Protein 4AMQ (pdb70)

InterPro domains:
  IPR048543 L544-like, nucleotidyltransferase domain [PF21655] (6-198)
  IPR048545 L544-like, helical domain [PF21657] (213-356)

Radius of gyration: 21.53 Å; Cα contacts (8 Å, |Δi|>4): 444; chains: 1; bounding box: 54×50×54 Å

Nearest PDB structures (foldseek):
  4amq-assembly1_A  TM=1.003E+00  e=3.446E-60  Acanthamoeba polyphaga mimivirus
  4ams-assembly1_A  TM=9.609E-01  e=2.015E-36  Megavirus chiliensis
  4xul-assembly1_A  TM=9.526E-01  e=1.199E-36  Megavirus chiliensis
  4r32-assembly1_A  TM=2.411E-01  e=5.841E+00  Homo sapiens
  5ow1-assembly1_A  TM=1.840E-01  e=1.438E+00  Homo sapiens

Structure (mmCIF, N/CA/C/O backbone):
data_4AMQ
#
_entry.id   4AMQ
#
_cell.length_a   60.445
_cell.length_b   91.092
_cell.length_c   152.994
_cell.angle_alpha   90.00
_cell.angle_beta   90.00
_cell.angle_gamma   90.00
#
_symmetry.space_group_name_H-M   'C 2 2 21'
#
loop_
_entity.id
_entity.type
_entity.pdbx_description
1 polymer L544
2 non-polymer 'MANGANESE (II) ION'
3 non-polymer 'MAGNESIUM ION'
4 water water
#
loop_
_atom_site.group_PDB
_atom_site.id
_atom_site.type_symbol
_atom_site.label_atom_id
_atom_site.label_alt_id
_atom_site.label_comp_id
_atom_site.label_asym_id
_atom_site.label_entity_id
_atom_site.label_seq_id
_atom_site.pdbx_PDB_ins_code
_atom_site.Cartn_x
_atom_site.Cartn_y
_atom_site.Cartn_z
_atom_site.occupancy
_atom_site.B_iso_or_equiv
_atom_site.auth_seq_id
_atom_site.auth_comp_id
_atom_site.auth_asym_id
_atom_site.auth_atom_id
_atom_site.pdbx_PDB_model_num
ATOM 1 N N . ARG A 1 22 ? 4.618 54.300 35.774 1.00 66.00 0 ARG A N 1
ATOM 2 C CA . ARG A 1 22 ? 5.808 53.602 36.248 1.00 66.24 0 ARG A CA 1
ATOM 3 C C . ARG A 1 22 ? 6.614 53.036 35.083 1.00 58.79 0 ARG A C 1
ATOM 4 O O . ARG A 1 22 ? 7.760 53.426 34.861 1.00 58.28 0 ARG A O 1
ATOM 12 N N . MET A 1 23 ? 6.003 52.116 34.343 1.00 57.42 1 MET A N 1
ATOM 13 C CA . MET A 1 23 ? 6.645 51.506 33.184 1.00 54.40 1 MET A CA 1
ATOM 14 C C . MET A 1 23 ? 7.222 52.552 32.238 1.00 48.35 1 MET A C 1
ATOM 15 O O . MET A 1 23 ? 6.774 53.698 32.221 1.00 55.20 1 MET A O 1
ATOM 20 N N . LEU A 1 24 ? 8.216 52.151 31.451 1.00 43.90 2 LEU A N 1
ATOM 21 C CA . LEU A 1 24 ? 8.791 53.032 30.443 1.00 44.80 2 LEU A CA 1
ATOM 22 C C . LEU A 1 24 ? 7.949 53.009 29.172 1.00 45.10 2 LEU A C 1
ATOM 23 O O . LEU A 1 24 ? 8.100 52.125 28.327 1.00 39.27 2 LEU A O 1
ATOM 28 N N . ILE A 1 25 ? 7.057 53.985 29.049 1.00 44.46 3 ILE A N 1
ATOM 29 C CA . ILE A 1 25 ? 6.173 54.086 27.896 1.00 40.21 3 ILE A CA 1
ATOM 30 C C . ILE A 1 25 ? 6.546 55.324 27.093 1.00 38.04 3 ILE A C 1
ATOM 31 O O . ILE A 1 25 ? 7.071 56.291 27.642 1.00 39.70 3 ILE A O 1
ATOM 36 N N . PHE A 1 26 ? 6.287 55.303 25.792 1.00 40.92 4 PHE A N 1
ATOM 37 C CA . PHE A 1 26 ? 6.613 56.459 24.973 1.00 41.21 4 PHE A CA 1
ATOM 38 C C . PHE A 1 26 ? 5.707 57.650 25.289 1.00 40.17 4 PHE A C 1
ATOM 39 O O . PHE A 1 26 ? 4.487 57.511 25.398 1.00 39.56 4 PHE A O 1
ATOM 47 N N . THR A 1 27 ? 6.329 58.812 25.463 1.00 41.10 5 THR A N 1
ATOM 48 C CA . THR A 1 27 ? 5.625 60.090 25.526 1.00 43.31 5 THR A CA 1
ATOM 49 C C . THR A 1 27 ? 6.519 61.132 24.871 1.00 43.74 5 THR A C 1
ATOM 50 O O . THR A 1 27 ? 7.719 60.905 24.706 1.00 40.22 5 THR A O 1
ATOM 54 N N . TYR A 1 28 ? 5.947 62.270 24.492 1.00 43.68 6 TYR A N 1
ATOM 55 C CA . TYR A 1 28 ? 6.742 63.321 23.869 1.00 43.82 6 TYR A CA 1
ATOM 56 C C . TYR A 1 28 ? 7.622 64.032 24.890 1.00 43.65 6 TYR A C 1
ATOM 57 O O . TYR A 1 28 ? 8.662 64.593 24.542 1.00 44.69 6 TYR A O 1
ATOM 66 N N . LYS A 1 29 ? 7.207 63.995 26.152 1.00 39.91 7 LYS A N 1
ATOM 67 C CA . LYS A 1 29 ? 8.038 64.496 27.239 1.00 46.24 7 LYS A CA 1
ATOM 68 C C . LYS A 1 29 ? 9.313 63.663 27.320 1.00 41.30 7 LYS A C 1
ATOM 69 O O . LYS A 1 29 ? 10.409 64.192 27.504 1.00 43.81 7 LYS A O 1
ATOM 75 N N . LEU A 1 30 ? 9.159 62.353 27.168 1.00 40.71 8 LEU A N 1
ATOM 76 C CA . LEU A 1 30 ? 10.293 61.438 27.193 1.00 43.74 8 LEU A CA 1
ATOM 77 C C . LEU A 1 30 ? 11.188 61.612 25.965 1.00 39.79 8 LEU A C 1
ATOM 78 O O . LEU A 1 30 ? 12.410 61.680 26.091 1.00 37.79 8 LEU A O 1
ATOM 83 N N . GLU A 1 31 ? 10.579 61.687 24.782 1.00 37.18 9 GLU A N 1
ATOM 84 C CA . GLU A 1 31 ? 11.333 61.896 23.546 1.00 35.93 9 GLU A CA 1
ATOM 85 C C . GLU A 1 31 ? 12.168 63.171 23.620 1.00 40.07 9 GLU A C 1
ATOM 86 O O . GLU A 1 31 ? 13.345 63.179 23.255 1.00 36.93 9 GLU A O 1
ATOM 92 N N . ARG A 1 32 ? 11.553 64.248 24.097 1.00 41.28 10 ARG A N 1
ATOM 93 C CA . ARG A 1 32 ? 12.244 65.525 24.226 1.00 43.31 10 ARG A CA 1
ATOM 94 C C . ARG A 1 32 ? 13.403 65.404 25.213 1.00 40.06 10 ARG A C 1
ATOM 95 O O . ARG A 1 32 ? 14.492 65.922 24.971 1.00 40.27 10 ARG A O 1
ATOM 103 N N . TYR A 1 33 ? 13.164 64.715 26.326 1.00 38.89 11 TYR A N 1
ATOM 104 C CA . TYR A 1 33 ? 14.218 64.476 27.305 1.00 41.68 11 TYR A CA 1
ATOM 105 C C . TYR A 1 33 ? 15.382 63.725 26.668 1.00 41.07 11 TYR A C 1
ATOM 106 O O . TYR A 1 33 ? 16.543 64.071 26.879 1.00 40.19 11 TYR A O 1
ATOM 115 N N . ILE A 1 34 ? 15.059 62.699 25.884 1.00 36.26 12 ILE A N 1
ATOM 116 C CA . ILE A 1 34 ? 16.071 61.914 25.187 1.00 36.45 12 ILE A CA 1
ATOM 117 C C . ILE A 1 34 ? 16.858 62.777 24.204 1.00 38.79 12 ILE A C 1
ATOM 118 O O . ILE A 1 34 ? 18.090 62.790 24.225 1.00 38.51 12 ILE A O 1
ATOM 123 N N . LYS A 1 35 ? 16.143 63.507 23.355 1.00 36.39 13 LYS A N 1
ATOM 124 C CA . LYS A 1 35 ? 16.778 64.359 22.353 1.00 38.52 13 LYS A CA 1
ATOM 125 C C . LYS A 1 35 ? 17.542 65.536 22.958 1.00 41.09 13 LYS A C 1
ATOM 126 O O . LYS A 1 35 ? 18.586 65.932 22.445 1.00 41.74 13 LYS A O 1
ATOM 132 N N . ASN A 1 36 ? 17.025 66.094 24.048 1.00 41.22 14 ASN A N 1
ATOM 133 C CA . ASN A 1 36 ? 17.643 67.271 24.656 1.00 42.00 14 ASN A CA 1
ATOM 134 C C . ASN A 1 36 ? 18.733 66.966 25.680 1.00 43.96 14 ASN A C 1
ATOM 135 O O . ASN A 1 36 ? 19.749 67.656 25.734 1.00 46.59 14 ASN A O 1
ATOM 140 N N . LYS A 1 37 ? 18.520 65.938 26.493 1.00 40.82 15 LYS A N 1
ATOM 141 C CA . LYS A 1 37 ? 19.411 65.673 27.617 1.00 43.46 15 LYS A CA 1
ATOM 142 C C . LYS A 1 37 ? 20.370 64.506 27.387 1.00 43.04 15 LYS A C 1
ATOM 143 O O . LYS A 1 37 ? 21.479 64.498 27.917 1.00 43.46 15 LYS A O 1
ATOM 149 N N . ILE A 1 38 ? 19.945 63.522 26.600 1.00 42.01 16 ILE A N 1
ATOM 150 C CA . ILE A 1 38 ? 20.761 62.332 26.382 1.00 36.05 16 ILE A CA 1
ATOM 151 C C . ILE A 1 38 ? 21.614 62.416 25.116 1.00 30.76 16 ILE A C 1
ATOM 152 O O . ILE A 1 38 ? 22.841 62.382 25.189 1.00 32.46 16 ILE A O 1
ATOM 157 N N . LEU A 1 39 ? 20.961 62.534 23.963 1.00 32.18 17 LEU A N 1
ATOM 158 C CA . LEU A 1 39 ? 21.657 62.501 22.675 1.00 32.31 17 LEU A CA 1
ATOM 159 C C . LEU A 1 39 ? 22.826 63.488 22.531 1.00 37.19 17 LEU A C 1
ATOM 160 O O . LEU A 1 39 ? 23.876 63.127 21.999 1.00 38.03 17 LEU A O 1
ATOM 165 N N . PRO A 1 40 ? 22.651 64.737 22.996 1.00 37.42 18 PRO A N 1
ATOM 166 C CA . PRO A 1 40 ? 23.756 65.691 22.850 1.00 35.43 18 PRO A CA 1
ATOM 167 C C . PRO A 1 40 ? 24.999 65.221 23.595 1.00 39.30 18 PRO A C 1
ATOM 168 O O . PRO A 1 40 ? 26.103 65.696 23.339 1.00 38.68 18 PRO A O 1
ATOM 172 N N . LYS A 1 41 ? 24.812 64.281 24.513 1.00 37.67 19 LYS A N 1
ATOM 173 C CA . LYS A 1 41 ? 25.909 63.808 25.339 1.00 36.64 19 LYS A CA 1
ATOM 174 C C . LYS A 1 41 ? 26.600 62.577 24.747 1.00 36.66 19 LYS A C 1
ATOM 175 O O . LYS A 1 41 ? 27.808 62.399 24.911 1.00 35.06 19 LYS A O 1
ATOM 181 N N . ILE A 1 42 ? 25.840 61.739 24.048 1.00 33.65 20 ILE A N 1
ATOM 182 C CA . ILE A 1 42 ? 26.370 60.464 23.570 1.00 34.23 20 ILE A CA 1
ATOM 183 C C . ILE A 1 42 ? 26.684 60.435 22.077 1.00 32.57 20 ILE A C 1
ATOM 184 O O . ILE A 1 42 ? 27.399 59.544 21.610 1.00 33.07 20 ILE A O 1
ATOM 189 N N . LEU A 1 43 ? 26.147 61.392 21.327 1.00 33.04 21 LEU A N 1
ATOM 190 C CA . LEU A 1 43 ? 26.404 61.451 19.888 1.00 33.19 21 LEU A CA 1
ATOM 191 C C . LEU A 1 43 ? 27.801 61.989 19.584 1.00 29.98 21 LEU A C 1
ATOM 192 O O . LEU A 1 43 ? 28.325 62.830 20.312 1.00 33.58 21 LEU A O 1
ATOM 197 N N . VAL A 1 44 ? 28.405 61.492 18.509 1.00 33.25 22 VAL A N 1
ATOM 198 C CA . VAL A 1 44 ? 29.694 62.005 18.056 1.00 34.22 22 VAL A CA 1
ATOM 199 C C . VAL A 1 44 ? 29.536 63.423 17.506 1.00 38.12 22 VAL A C 1
ATOM 200 O O . VAL A 1 44 ? 30.341 64.307 17.798 1.00 37.33 22 VAL A O 1
ATOM 204 N N . VAL A 1 45 ? 28.494 63.625 16.703 1.00 38.00 23 VAL A N 1
ATOM 205 C CA . VAL A 1 45 ? 28.090 64.957 16.267 1.00 34.30 23 VAL A CA 1
ATOM 206 C C . VAL A 1 45 ? 26.626 65.168 16.649 1.00 32.06 23 VAL A C 1
ATOM 207 O O . VAL A 1 45 ? 25.740 64.501 16.119 1.00 35.61 23 VAL A O 1
ATOM 211 N N . PRO A 1 46 ? 26.372 66.085 17.594 1.00 34.48 24 PRO A N 1
ATOM 212 C CA . PRO A 1 46 ? 25.047 66.306 18.187 1.00 36.68 24 PRO A CA 1
ATOM 213 C C . PRO A 1 46 ? 24.044 66.995 17.263 1.00 41.49 24 PRO A C 1
ATOM 214 O O . PRO A 1 46 ? 22.837 66.861 17.477 1.00 38.29 24 PRO A O 1
ATOM 218 N N . ASP A 1 47 ? 24.532 67.724 16.263 1.00 43.68 25 ASP A N 1
ATOM 219 C CA . ASP A 1 47 ? 23.658 68.481 15.368 1.00 43.57 25 ASP A CA 1
ATOM 220 C C . ASP A 1 47 ? 22.513 67.623 14.833 1.00 43.26 25 ASP A C 1
ATOM 221 O O . ASP A 1 47 ? 22.739 66.552 14.271 1.00 43.70 25 ASP A O 1
ATOM 226 N N . ARG A 1 48 ? 21.287 68.107 15.006 1.00 42.19 26 ARG A N 1
ATOM 227 C CA . ARG A 1 48 ? 20.092 67.360 14.621 1.00 41.82 26 ARG A CA 1
ATOM 228 C C . ARG A 1 48 ? 20.107 66.908 13.160 1.00 48.04 26 ARG A C 1
ATOM 229 O O . ARG A 1 48 ? 19.608 65.834 12.828 1.00 44.54 26 ARG A O 1
ATOM 237 N N . ASP A 1 49 ? 20.675 67.734 12.289 1.00 48.20 27 ASP A N 1
ATOM 238 C CA . ASP A 1 49 ? 20.716 67.422 10.865 1.00 48.85 27 ASP A CA 1
ATOM 239 C C . ASP A 1 49 ? 21.747 66.344 10.533 1.00 46.59 27 ASP A C 1
ATOM 240 O O . ASP A 1 49 ? 21.786 65.842 9.411 1.00 53.41 27 ASP A O 1
ATOM 245 N N . LYS A 1 50 ? 22.572 65.983 11.513 1.00 45.33 28 LYS A N 1
ATOM 246 C CA . LYS A 1 50 ? 23.623 64.989 11.304 1.00 41.60 28 LYS A CA 1
ATOM 247 C C . LYS A 1 50 ? 23.314 63.613 11.909 1.00 44.64 28 LYS A C 1
ATOM 248 O O . LYS A 1 50 ? 24.171 62.726 11.906 1.00 40.99 28 LYS A O 1
ATOM 254 N N . TYR A 1 51 ? 22.103 63.434 12.433 1.00 40.37 29 TYR A N 1
ATOM 255 C CA . TYR A 1 51 ? 21.704 62.127 12.951 1.00 40.83 29 TYR A CA 1
ATOM 256 C C . TYR A 1 51 ? 20.263 61.775 12.611 1.00 37.72 29 TYR A C 1
ATOM 257 O O . TYR A 1 51 ? 19.406 62.655 12.504 1.00 39.05 29 TYR A O 1
ATOM 266 N N . GLN A 1 52 ? 20.008 60.482 12.427 1.00 34.64 30 GLN A N 1
ATOM 267 C CA . GLN A 1 52 ? 18.665 60.006 12.132 1.00 38.55 30 GLN A CA 1
ATOM 268 C C . GLN A 1 52 ? 18.261 58.873 13.068 1.00 41.03 30 GLN A C 1
ATOM 269 O O . GLN A 1 52 ? 19.019 57.922 13.274 1.00 35.38 30 GLN A O 1
ATOM 275 N N . ILE A 1 53 ? 17.066 58.986 13.638 1.00 40.43 31 ILE A N 1
ATOM 276 C CA . ILE A 1 53 ? 16.522 57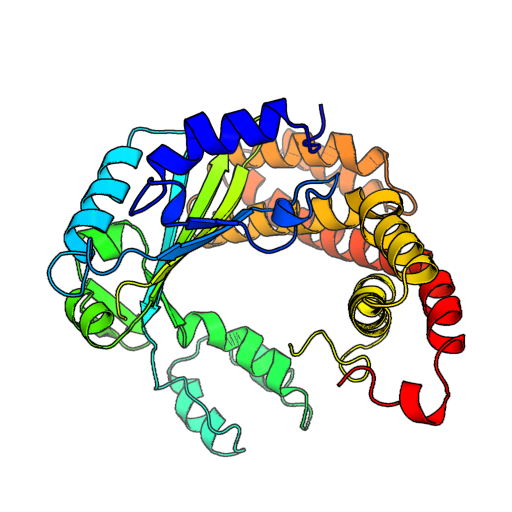.939 14.487 1.00 41.05 31 ILE A CA 1
ATOM 277 C C . ILE A 1 53 ? 15.927 56.825 13.630 1.00 42.89 31 ILE A C 1
ATOM 278 O O . ILE A 1 53 ? 15.131 57.084 12.726 1.00 46.79 31 ILE A O 1
ATOM 283 N N . LYS A 1 54 ? 16.320 55.587 13.912 1.00 36.74 32 LYS A N 1
ATOM 284 C CA . LYS A 1 54 ? 15.839 54.443 13.150 1.00 39.49 32 LYS A CA 1
ATOM 285 C C . LYS A 1 54 ? 15.040 53.490 14.030 1.00 42.73 32 LYS A C 1
ATOM 286 O O . LYS A 1 54 ? 14.905 53.706 15.235 1.00 37.07 32 LYS A O 1
ATOM 292 N N . GLY A 1 55 ? 14.500 52.443 13.412 1.00 38.23 33 GLY A N 1
ATOM 293 C CA . GLY A 1 55 ? 13.901 51.340 14.140 1.00 39.65 33 GLY A CA 1
ATOM 294 C C . GLY A 1 55 ? 12.649 51.663 14.928 1.00 37.10 33 GLY A C 1
ATOM 295 O O . GLY A 1 55 ? 11.854 52.515 14.539 1.00 33.39 33 GLY A O 1
ATOM 296 N N . SER A 1 56 ? 12.487 50.973 16.052 1.00 33.47 34 SER A N 1
ATOM 297 C CA . SER A 1 56 ? 11.261 51.036 16.837 1.00 36.01 34 SER A CA 1
ATOM 298 C C . SER A 1 56 ? 11.006 52.397 17.478 1.00 34.16 34 SER A C 1
ATOM 299 O O . SER A 1 56 ? 9.857 52.798 17.645 1.00 32.29 34 SER A O 1
ATOM 302 N N . PHE A 1 57 ? 12.071 53.102 17.845 1.00 35.62 35 PHE A N 1
ATOM 303 C CA . PHE A 1 57 ? 11.916 54.417 18.457 1.00 37.24 35 PHE A CA 1
ATOM 304 C C . PHE A 1 57 ? 11.413 55.451 17.445 1.00 36.44 35 PHE A C 1
ATOM 305 O O . PHE A 1 57 ? 10.625 56.333 17.786 1.00 34.28 35 PHE A O 1
ATOM 313 N N . ARG A 1 58 ? 11.873 55.340 16.202 1.00 38.01 36 ARG A N 1
ATOM 314 C CA . ARG A 1 58 ? 11.374 56.200 15.132 1.00 38.94 36 ARG A CA 1
ATOM 315 C C . ARG A 1 58 ? 9.870 56.001 14.952 1.00 37.09 36 ARG A C 1
ATOM 316 O O . ARG A 1 58 ? 9.143 56.945 14.644 1.00 44.72 36 ARG A O 1
ATOM 324 N N . ARG A 1 59 ? 9.411 54.769 15.155 1.00 38.18 37 ARG A N 1
ATOM 325 C CA . ARG A 1 59 ? 7.989 54.448 15.073 1.00 35.28 37 ARG A CA 1
ATOM 326 C C . ARG A 1 59 ? 7.266 54.781 16.372 1.00 38.91 37 ARG A C 1
ATOM 327 O O . ARG A 1 59 ? 6.043 54.654 16.463 1.00 33.64 37 ARG A O 1
ATOM 335 N N . ARG A 1 60 ? 8.033 55.196 17.377 1.00 36.31 38 ARG A N 1
ATOM 336 C CA . ARG A 1 60 ? 7.475 55.596 18.664 1.00 37.83 38 ARG A CA 1
ATOM 337 C C . ARG A 1 60 ? 6.568 54.528 19.268 1.00 37.08 38 ARG A C 1
ATOM 338 O O . ARG A 1 60 ? 5.473 54.834 19.736 1.00 40.99 38 ARG A O 1
ATOM 346 N N . ILE A 1 61 ? 7.018 53.277 19.253 1.00 32.94 39 ILE A N 1
ATOM 347 C CA . ILE A 1 61 ? 6.246 52.190 19.849 1.00 34.09 39 ILE A CA 1
ATOM 348 C C . ILE A 1 61 ? 6.002 52.464 21.330 1.00 32.94 39 ILE A C 1
ATOM 349 O O . ILE A 1 61 ? 6.869 53.004 22.015 1.00 35.42 39 ILE A O 1
ATOM 354 N N . PRO A 1 62 ? 4.813 52.093 21.828 1.00 31.68 40 PRO A N 1
ATOM 355 C CA . PRO A 1 62 ? 4.417 52.418 23.203 1.00 31.68 40 PRO A CA 1
ATOM 356 C C . PRO A 1 62 ? 5.351 51.818 24.255 1.00 35.39 40 PRO A C 1
ATOM 357 O O . PRO A 1 62 ? 5.676 52.491 25.230 1.00 33.84 40 PRO A O 1
ATOM 361 N N . TYR A 1 63 ? 5.778 50.575 24.058 1.00 31.16 41 TYR A N 1
ATOM 362 C CA . TYR A 1 63 ? 6.657 49.926 25.023 1.00 28.67 41 TYR A CA 1
ATOM 363 C C . TYR A 1 63 ? 8.113 50.006 24.592 1.00 30.32 41 TYR A C 1
ATOM 364 O O . TYR A 1 63 ? 8.662 49.048 24.049 1.00 30.25 41 TYR A O 1
ATOM 373 N N . ILE A 1 64 ? 8.735 51.152 24.849 1.00 30.95 42 ILE A N 1
ATOM 374 C CA . ILE A 1 64 ? 10.103 51.406 24.407 1.00 33.58 42 ILE A CA 1
ATOM 375 C C . ILE A 1 64 ? 11.050 50.253 24.743 1.00 32.64 42 ILE A C 1
ATOM 376 O O . ILE A 1 64 ? 11.067 49.757 25.870 1.00 28.00 42 ILE A O 1
ATOM 381 N N . THR A 1 65 ? 11.829 49.831 23.751 1.00 29.88 43 THR A N 1
ATOM 382 C CA . THR A 1 65 ? 12.796 48.754 23.928 1.00 27.04 43 THR A CA 1
ATOM 383 C C . THR A 1 65 ? 14.217 49.300 23.916 1.00 30.38 43 THR A C 1
ATOM 384 O O . THR A 1 65 ? 14.964 49.138 24.881 1.00 30.26 43 THR A O 1
ATOM 388 N N . ASP A 1 66 ? 14.583 49.954 22.819 1.00 27.21 44 ASP A N 1
ATOM 389 C CA . ASP A 1 66 ? 15.896 50.563 22.701 1.00 29.02 44 ASP A CA 1
ATOM 390 C C . ASP A 1 66 ? 15.865 51.707 21.695 1.00 32.80 44 ASP A C 1
ATOM 391 O O . ASP A 1 66 ? 14.843 51.956 21.054 1.00 36.69 44 ASP A O 1
ATOM 396 N N . ILE A 1 67 ? 16.987 52.404 21.561 1.00 33.58 45 ILE A N 1
ATOM 397 C CA . ILE A 1 67 ? 17.102 53.480 20.584 1.00 32.74 45 ILE A CA 1
ATOM 398 C C . ILE A 1 67 ? 18.233 53.195 19.599 1.00 31.14 45 ILE A C 1
ATOM 399 O O . ILE A 1 67 ? 19.368 52.939 20.002 1.00 30.55 45 ILE A O 1
ATOM 404 N N . ASP A 1 68 ? 17.901 53.219 18.310 1.00 28.74 46 ASP A N 1
ATOM 405 C CA . ASP A 1 68 ? 18.873 53.027 17.239 1.00 33.88 46 ASP A CA 1
ATOM 406 C C . ASP A 1 68 ? 19.061 54.338 16.490 1.00 36.19 46 ASP A C 1
ATOM 407 O O . ASP A 1 68 ? 18.086 54.964 16.064 1.00 36.00 46 ASP A O 1
ATOM 412 N N . ILE A 1 69 ? 20.311 54.755 16.327 1.00 33.02 47 ILE A N 1
ATOM 413 C CA . ILE A 1 69 ? 20.591 56.009 15.637 1.00 35.09 47 ILE A CA 1
ATOM 414 C C . ILE A 1 69 ? 21.772 55.911 14.681 1.00 35.10 47 ILE A C 1
ATOM 415 O O . ILE A 1 69 ? 22.780 55.265 14.989 1.00 30.64 47 ILE A O 1
ATOM 420 N N . VAL A 1 70 ? 21.631 56.541 13.515 1.00 32.66 48 VAL A N 1
ATOM 421 C CA . VAL A 1 70 ? 22.741 56.692 12.586 1.00 33.35 48 VAL A CA 1
ATOM 422 C C . VAL A 1 70 ? 23.298 58.109 12.718 1.00 34.46 48 VAL A C 1
ATOM 423 O O . VAL A 1 70 ? 22.564 59.088 12.591 1.00 36.37 48 VAL A O 1
ATOM 427 N N . ASN A 1 71 ? 24.591 58.209 12.998 1.00 34.03 49 ASN A N 1
ATOM 428 C CA . ASN A 1 71 ? 25.264 59.498 13.096 1.00 35.05 49 ASN A CA 1
ATOM 429 C C . ASN A 1 71 ? 26.200 59.659 11.900 1.00 37.24 49 ASN A C 1
ATOM 430 O O . ASN A 1 71 ? 27.191 58.938 11.775 1.00 34.23 49 ASN A O 1
ATOM 435 N N . ASN A 1 72 ? 25.868 60.582 11.003 1.00 37.59 50 ASN A N 1
ATOM 436 C CA . ASN A 1 72 ? 26.712 60.850 9.841 1.00 37.96 50 ASN A CA 1
ATOM 437 C C . ASN A 1 72 ? 27.653 62.010 10.145 1.00 36.35 50 ASN A C 1
ATOM 438 O O . ASN A 1 72 ? 27.240 63.167 10.154 1.00 39.63 50 ASN A O 1
ATOM 443 N N . VAL A 1 73 ? 28.919 61.694 10.406 1.00 36.42 51 VAL A N 1
ATOM 444 C CA . VAL A 1 73 ? 29.834 62.673 10.991 1.00 37.60 51 VAL A CA 1
ATOM 445 C C . VAL A 1 73 ? 30.896 63.226 10.038 1.00 40.01 51 VAL A C 1
ATOM 446 O O . VAL A 1 73 ? 31.616 64.159 10.392 1.00 41.55 51 VAL A O 1
ATOM 450 N N . HIS A 1 74 ? 30.997 62.658 8.841 1.00 39.67 52 HIS A N 1
ATOM 451 C CA . HIS A 1 74 ? 31.896 63.195 7.824 1.00 42.55 52 HIS A CA 1
ATOM 452 C C . HIS A 1 74 ? 31.229 64.394 7.151 1.00 43.06 52 HIS A C 1
ATOM 453 O O . HIS A 1 74 ? 30.025 64.370 6.903 1.00 38.31 52 HIS A O 1
ATOM 460 N N . PRO A 1 75 ? 32.009 65.440 6.834 1.00 44.12 53 PRO A N 1
ATOM 461 C CA . PRO A 1 75 ? 33.464 65.526 6.991 1.00 44.85 53 PRO A CA 1
ATOM 462 C C . PRO A 1 75 ? 33.887 66.050 8.358 1.00 44.14 53 PRO A C 1
ATOM 463 O O . PRO A 1 75 ? 35.081 66.067 8.657 1.00 45.37 53 PRO A O 1
ATOM 467 N N . GLU A 1 76 ? 32.923 66.478 9.166 1.00 41.68 54 GLU A N 1
ATOM 468 C CA . GLU A 1 76 ? 33.212 66.981 10.506 1.00 45.13 54 GLU A CA 1
ATOM 469 C C . GLU A 1 76 ? 34.220 66.077 11.214 1.00 47.79 54 GLU A C 1
ATOM 470 O O . GLU A 1 76 ? 35.172 66.557 11.827 1.00 45.63 54 GLU A O 1
ATOM 476 N N . TYR A 1 77 ? 34.011 64.767 11.112 1.00 46.74 55 TYR A N 1
ATOM 477 C CA . TYR A 1 77 ? 34.958 63.790 11.643 1.00 44.72 55 TYR A CA 1
ATOM 478 C C . TYR A 1 77 ? 35.337 62.761 10.584 1.00 44.50 55 TYR A C 1
ATOM 479 O O . TYR A 1 77 ? 34.504 62.360 9.770 1.00 46.15 55 TYR A O 1
ATOM 488 N N . ASP A 1 78 ? 36.597 62.337 10.600 1.00 45.18 56 ASP A N 1
ATOM 489 C CA . ASP A 1 78 ? 37.077 61.325 9.665 1.00 48.51 56 ASP A CA 1
ATOM 490 C C . ASP A 1 78 ? 38.151 60.432 10.283 1.00 50.13 56 ASP A C 1
ATOM 491 O O . ASP A 1 78 ? 38.344 60.424 11.499 1.00 51.67 56 ASP A O 1
ATOM 496 N N . ASP A 1 79 ? 38.845 59.686 9.428 1.00 48.65 57 ASP A N 1
ATOM 497 C CA . ASP A 1 79 ? 39.886 58.754 9.848 1.00 47.52 57 ASP A CA 1
ATOM 498 C C . ASP A 1 79 ? 40.865 59.346 10.855 1.00 50.28 57 ASP A C 1
ATOM 499 O O . ASP A 1 79 ? 41.279 58.674 11.800 1.00 50.63 57 ASP A O 1
ATOM 504 N N . THR A 1 80 ? 41.241 60.601 10.640 1.00 49.70 58 THR A N 1
ATOM 505 C CA . THR A 1 80 ? 42.378 61.187 11.341 1.00 49.55 58 THR A CA 1
ATOM 506 C C . THR A 1 80 ? 42.059 61.738 12.730 1.00 50.00 58 THR A C 1
ATOM 507 O O . THR A 1 80 ? 42.971 62.045 13.498 1.00 50.96 58 THR A O 1
ATOM 511 N N . ASN A 1 81 ? 40.777 61.866 13.055 1.00 47.98 59 ASN A N 1
ATOM 512 C CA . ASN A 1 81 ? 40.393 62.474 14.327 1.00 51.08 59 ASN A CA 1
ATOM 513 C C . ASN A 1 81 ? 39.213 61.807 15.035 1.00 44.58 59 ASN A C 1
ATOM 514 O O . ASN A 1 81 ? 38.788 62.266 16.095 1.00 46.16 59 ASN A O 1
ATOM 519 N N . ILE A 1 82 ? 38.681 60.736 14.455 1.00 43.99 60 ILE A N 1
ATOM 520 C CA . ILE A 1 82 ? 37.518 60.072 15.039 1.00 43.16 60 ILE A CA 1
ATOM 521 C C . ILE A 1 82 ? 37.884 59.349 16.335 1.00 39.88 60 ILE A C 1
ATOM 522 O O . ILE A 1 82 ? 37.075 59.264 17.257 1.00 40.35 60 ILE A O 1
ATOM 527 N N . TYR A 1 83 ? 39.107 58.836 16.400 1.00 41.59 61 TYR A N 1
ATOM 528 C CA . TYR A 1 83 ? 39.567 58.123 17.583 1.00 40.97 61 TYR A CA 1
ATOM 529 C C . TYR A 1 83 ? 39.575 59.036 18.800 1.00 42.08 61 TYR A C 1
ATOM 530 O O . TYR A 1 83 ? 39.030 58.691 19.848 1.00 41.08 61 TYR A O 1
ATOM 539 N N . GLN A 1 84 ? 40.183 60.208 18.651 1.00 42.67 62 GLN A N 1
ATOM 540 C CA . GLN A 1 84 ? 40.306 61.149 19.757 1.00 44.22 62 GLN A CA 1
ATOM 541 C C . GLN A 1 84 ? 38.944 61.644 20.247 1.00 44.10 62 GLN A C 1
ATOM 542 O O . GLN A 1 84 ? 38.775 61.937 21.432 1.00 43.07 62 GLN A O 1
ATOM 548 N N . ARG A 1 85 ? 37.976 61.729 19.340 1.00 39.00 63 ARG A N 1
ATOM 549 C CA . ARG A 1 85 ? 36.617 62.118 19.716 1.00 39.50 63 ARG A CA 1
ATOM 550 C C . ARG A 1 85 ? 35.914 61.019 20.517 1.00 38.48 63 ARG A C 1
ATOM 551 O O . ARG A 1 85 ? 35.078 61.303 21.371 1.00 36.87 63 ARG A O 1
ATOM 559 N N . ILE A 1 86 ? 36.255 59.766 20.233 1.00 37.70 64 ILE A N 1
ATOM 560 C CA . ILE A 1 86 ? 35.703 58.642 20.978 1.00 40.21 64 ILE A CA 1
ATOM 561 C C . ILE A 1 86 ? 36.327 58.603 22.368 1.00 40.36 64 ILE A C 1
ATOM 562 O O . ILE A 1 86 ? 35.655 58.302 23.355 1.00 38.72 64 ILE A O 1
ATOM 567 N N . VAL A 1 87 ? 37.615 58.920 22.436 1.00 38.80 65 VAL A N 1
ATOM 568 C CA . VAL A 1 87 ? 38.309 59.024 23.710 1.00 40.31 65 VAL A CA 1
ATOM 569 C C . VAL A 1 87 ? 37.671 60.112 24.565 1.00 38.34 65 VAL A C 1
ATOM 570 O O . VAL A 1 87 ? 37.455 59.924 25.761 1.00 39.21 65 VAL A O 1
ATOM 574 N N . ASP A 1 88 ? 37.360 61.246 23.944 1.00 36.89 66 ASP A N 1
ATOM 575 C CA . ASP A 1 88 ? 36.702 62.342 24.647 1.00 40.23 66 ASP A CA 1
ATOM 576 C C . ASP A 1 88 ? 35.346 61.903 25.193 1.00 37.83 66 ASP A C 1
ATOM 577 O O . ASP A 1 88 ? 35.011 62.183 26.341 1.00 38.93 66 ASP A O 1
ATOM 582 N N . LEU A 1 89 ? 34.568 61.213 24.368 1.00 35.48 67 LEU A N 1
ATOM 583 C CA . LEU A 1 89 ? 33.280 60.688 24.807 1.00 35.61 67 LEU A CA 1
ATOM 584 C C . LEU A 1 89 ? 33.446 59.768 26.013 1.00 34.32 67 LEU A C 1
ATOM 585 O O . LEU A 1 89 ? 32.760 59.919 27.022 1.00 33.10 67 LEU A O 1
ATOM 590 N N . ILE A 1 90 ? 34.363 58.816 25.903 1.00 33.90 68 ILE A N 1
ATOM 591 C CA . ILE A 1 90 ? 34.600 57.865 26.979 1.00 32.90 68 ILE A CA 1
ATOM 592 C C . ILE A 1 90 ? 34.949 58.568 28.290 1.00 34.37 68 ILE A C 1
ATOM 593 O O . ILE A 1 90 ? 34.359 58.277 29.324 1.00 33.79 68 ILE A O 1
ATOM 598 N N . ASN A 1 91 ? 35.888 59.510 28.239 1.00 36.11 69 ASN A N 1
ATOM 599 C CA . ASN A 1 91 ? 36.308 60.233 29.439 1.00 36.47 69 ASN A CA 1
ATOM 600 C C . ASN A 1 91 ? 35.194 61.064 30.071 1.00 39.37 69 ASN A C 1
ATOM 601 O O . ASN A 1 91 ? 35.150 61.229 31.289 1.00 36.61 69 ASN A O 1
ATOM 606 N N . SER A 1 92 ? 34.295 61.586 29.243 1.00 37.41 70 SER A N 1
ATOM 607 C CA . SER A 1 92 ? 33.202 62.412 29.738 1.00 34.50 70 SER A CA 1
ATOM 608 C C . SER A 1 92 ? 32.166 61.577 30.480 1.00 36.33 70 SER A C 1
ATOM 609 O O . SER A 1 92 ? 31.269 62.120 31.120 1.00 36.83 70 SER A O 1
ATOM 612 N N . PHE A 1 93 ? 32.286 60.256 30.386 1.00 36.78 71 PHE A N 1
ATOM 613 C CA . PHE A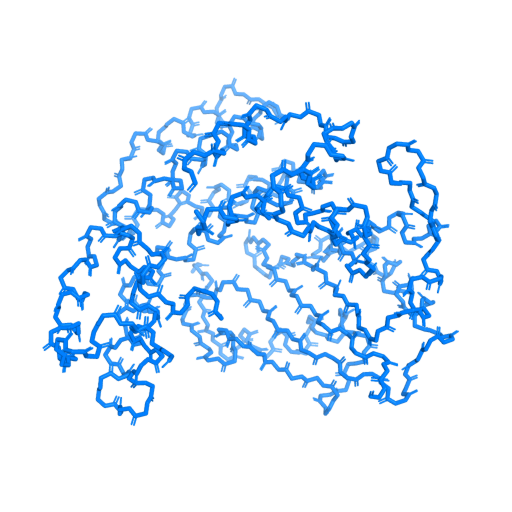 1 93 ? 31.309 59.360 31.001 1.00 41.52 71 PHE A CA 1
ATOM 614 C C . PHE A 1 93 ? 31.822 58.707 32.280 1.00 35.15 71 PHE A C 1
ATOM 615 O O . PHE A 1 93 ? 31.055 58.091 33.015 1.00 37.98 71 PHE A O 1
ATOM 623 N N . THR A 1 94 ? 33.115 58.839 32.545 1.00 32.81 72 THR A N 1
ATOM 624 C CA . THR A 1 94 ? 33.730 58.137 33.668 1.00 39.70 72 THR A CA 1
ATOM 625 C C . THR A 1 94 ? 33.042 58.423 35.010 1.00 39.50 72 THR A C 1
ATOM 626 O O . THR A 1 94 ? 32.933 57.542 35.861 1.00 39.13 72 THR A O 1
ATOM 630 N N . ASN A 1 95 ? 32.577 59.654 35.191 1.00 38.48 73 ASN A N 1
ATOM 631 C CA . ASN A 1 95 ? 31.880 60.031 36.415 1.00 39.60 73 ASN A CA 1
ATOM 632 C C . ASN A 1 95 ? 30.393 60.275 36.180 1.00 41.22 73 ASN A C 1
ATOM 633 O O . ASN A 1 95 ? 29.760 61.035 36.908 1.00 39.51 73 ASN A O 1
ATOM 638 N N . ASP A 1 96 ? 29.842 59.631 35.155 1.00 38.83 74 ASP A N 1
ATOM 639 C CA . ASP A 1 96 ? 28.422 59.754 34.856 1.00 36.28 74 ASP A CA 1
ATOM 640 C C . ASP A 1 96 ? 27.735 58.408 35.067 1.00 33.50 74 ASP A C 1
ATOM 641 O O . ASP A 1 96 ? 27.838 57.515 34.230 1.00 33.97 74 ASP A O 1
ATOM 646 N N . ASN A 1 97 ? 27.030 58.266 36.185 1.00 30.58 75 ASN A N 1
ATOM 647 C CA . ASN A 1 97 ? 26.421 56.986 36.532 1.00 34.03 75 ASN A CA 1
ATOM 648 C C . ASN A 1 97 ? 25.250 56.598 35.630 1.00 31.66 75 ASN A C 1
ATOM 649 O O . ASN A 1 97 ? 24.829 55.445 35.608 1.00 31.23 75 ASN A O 1
ATOM 654 N N . GLN A 1 98 ? 24.726 57.568 34.891 1.00 30.04 76 GLN A N 1
ATOM 655 C CA . GLN A 1 98 ? 23.562 57.339 34.042 1.00 31.96 76 GLN A CA 1
ATOM 656 C C . GLN A 1 98 ? 23.934 56.706 32.697 1.00 30.57 76 GLN A C 1
ATOM 657 O O . GLN A 1 98 ? 23.139 55.984 32.097 1.00 30.22 76 GLN A O 1
ATOM 663 N N . ILE A 1 99 ? 25.148 56.975 32.232 1.00 28.15 77 ILE A N 1
ATOM 664 C CA . ILE A 1 99 ? 25.562 56.558 30.898 1.00 32.01 77 ILE A CA 1
ATOM 665 C C . ILE A 1 99 ? 26.809 55.694 30.913 1.00 29.97 77 ILE A C 1
ATOM 666 O O . ILE A 1 99 ? 27.834 56.079 31.462 1.00 31.62 77 ILE A O 1
ATOM 671 N N . LYS A 1 100 ? 26.727 54.529 30.287 1.00 25.61 78 LYS A N 1
ATOM 672 C CA . LYS A 1 100 ? 27.898 53.682 30.150 1.00 29.83 78 LYS A CA 1
ATOM 673 C C . LYS A 1 100 ? 28.073 53.265 28.697 1.00 28.98 78 LYS A C 1
ATOM 674 O O . LYS A 1 100 ? 27.144 52.759 28.073 1.00 29.44 78 LYS A O 1
ATOM 680 N N . LEU A 1 101 ? 29.262 53.497 28.153 1.00 28.27 79 LEU A N 1
ATOM 681 C CA . LEU A 1 101 ? 29.595 52.984 26.837 1.00 31.59 79 LEU A CA 1
ATOM 682 C C . LEU A 1 101 ? 30.189 51.589 26.989 1.00 31.09 79 LEU A C 1
ATOM 683 O O . LEU A 1 101 ? 31.345 51.444 27.375 1.00 36.77 79 LEU A O 1
ATOM 688 N N . ILE A 1 102 ? 29.388 50.567 26.698 1.00 30.94 80 ILE A N 1
ATOM 689 C CA . ILE A 1 102 ? 29.802 49.178 26.892 1.00 29.30 80 ILE A CA 1
ATOM 690 C C . ILE A 1 102 ? 30.771 48.693 25.817 1.00 27.26 80 ILE A C 1
ATOM 691 O O . ILE A 1 102 ? 31.836 48.164 26.122 1.00 26.88 80 ILE A O 1
ATOM 696 N N . TYR A 1 103 ? 30.395 48.864 24.556 1.00 26.56 81 TYR A N 1
ATOM 697 C CA . TYR A 1 103 ? 31.243 48.409 23.462 1.00 28.62 81 TYR A CA 1
ATOM 698 C C . TYR A 1 103 ? 31.367 49.449 22.367 1.00 27.93 81 TYR A C 1
ATOM 699 O O . TYR A 1 103 ? 30.406 50.148 22.045 1.00 29.86 81 TYR A O 1
ATOM 708 N N . VAL A 1 104 ? 32.560 49.535 21.796 1.00 27.06 82 VAL A N 1
ATOM 709 C CA . VAL A 1 104 ? 32.753 50.204 20.521 1.00 31.34 82 VAL A CA 1
ATOM 710 C C . VAL A 1 104 ? 33.060 49.118 19.502 1.00 34.48 82 VAL A C 1
ATOM 711 O O . VAL A 1 104 ? 34.091 48.447 19.591 1.00 32.79 82 VAL A O 1
ATOM 715 N N . ILE A 1 105 ? 32.152 48.928 18.552 1.00 31.32 83 ILE A N 1
ATOM 716 C CA . ILE A 1 105 ? 32.298 47.858 17.575 1.00 33.42 83 ILE A CA 1
ATOM 717 C C . ILE A 1 105 ? 32.867 48.389 16.271 1.00 35.97 83 ILE A C 1
ATOM 718 O O . ILE A 1 105 ? 32.216 49.156 15.565 1.00 37.59 83 ILE A O 1
ATOM 723 N N . CYS A 1 106 ? 34.086 47.970 15.959 1.00 37.00 84 CYS A N 1
ATOM 724 C CA . CYS A 1 106 ? 34.762 48.400 14.747 1.00 38.85 84 CYS A CA 1
ATOM 725 C C . CYS A 1 106 ? 35.847 47.393 14.395 1.00 40.79 84 CYS A C 1
ATOM 726 O O . CYS A 1 106 ? 36.744 47.132 15.196 1.00 40.13 84 CYS A O 1
ATOM 729 N N . GLY A 1 107 ? 35.758 46.820 13.200 1.00 37.29 85 GLY A N 1
ATOM 730 C CA . GLY A 1 107 ? 36.761 45.878 12.736 1.00 40.67 85 GLY A CA 1
ATOM 731 C C . GLY A 1 107 ? 36.273 44.445 12.707 1.00 40.52 85 GLY A C 1
ATOM 732 O O . GLY A 1 107 ? 35.225 44.123 13.263 1.00 39.86 85 GLY A O 1
ATOM 733 N N . THR A 1 108 ? 37.034 43.579 12.044 1.00 45.07 86 THR A N 1
ATOM 734 C CA . THR A 1 108 ? 36.698 42.162 11.986 1.00 46.44 86 THR A CA 1
ATOM 735 C C . THR A 1 108 ? 37.936 41.290 12.142 1.00 51.00 86 THR A C 1
ATOM 736 O O . THR A 1 108 ? 39.050 41.712 11.830 1.00 52.37 86 THR A O 1
ATOM 740 N N . ASP A 1 109 ? 37.729 40.076 12.638 1.00 50.34 87 ASP A N 1
ATOM 741 C CA . ASP A 1 109 ? 38.795 39.091 12.759 1.00 54.57 87 ASP A CA 1
ATOM 742 C C . ASP A 1 109 ? 38.561 38.011 11.711 1.00 51.97 87 ASP A C 1
ATOM 743 O O . ASP A 1 109 ? 37.847 37.038 11.957 1.00 53.62 87 ASP A O 1
ATOM 748 N N . ASP A 1 110 ? 39.165 38.189 10.541 1.00 53.68 88 ASP A N 1
ATOM 749 C CA . ASP A 1 110 ? 38.856 37.364 9.373 1.00 59.94 88 ASP A CA 1
ATOM 750 C C . ASP A 1 110 ? 39.168 35.872 9.532 1.00 60.10 88 ASP A C 1
ATOM 751 O O . ASP A 1 110 ? 38.777 35.061 8.689 1.00 59.17 88 ASP A O 1
ATOM 756 N N . ARG A 1 111 ? 39.864 35.511 10.608 1.00 53.25 89 ARG A N 1
ATOM 757 C CA . ARG A 1 111 ? 40.136 34.106 10.902 1.00 53.17 89 ARG A CA 1
ATOM 758 C C . ARG A 1 111 ? 38.833 33.386 11.231 1.00 54.08 89 ARG A C 1
ATOM 759 O O . ARG A 1 111 ? 38.751 32.159 11.160 1.00 57.04 89 ARG A O 1
ATOM 767 N N . PHE A 1 112 ? 37.816 34.163 11.593 1.00 51.33 90 PHE A N 1
ATOM 768 C CA . PHE A 1 112 ? 36.495 33.623 11.866 1.00 57.37 90 PHE A CA 1
ATOM 769 C C . PHE A 1 112 ? 35.571 33.880 10.684 1.00 57.99 90 PHE A C 1
ATOM 770 O O . PHE A 1 112 ? 34.365 33.661 10.774 1.00 59.79 90 PHE A O 1
ATOM 778 N N . LEU A 1 113 ? 36.144 34.350 9.578 1.00 58.61 91 LEU A N 1
ATOM 779 C CA . LEU A 1 113 ? 35.386 34.517 8.343 1.00 64.81 91 LEU A CA 1
ATOM 780 C C . LEU A 1 113 ? 35.315 33.188 7.603 1.00 68.31 91 LEU A C 1
ATOM 781 O O . LEU A 1 113 ? 36.123 32.918 6.714 1.00 71.05 91 LEU A O 1
ATOM 786 N N . LEU A 1 114 ? 34.341 32.365 7.974 1.00 72.48 92 LEU A N 1
ATOM 787 C CA . LEU A 1 114 ? 34.199 31.039 7.394 1.00 79.05 92 LEU A CA 1
ATOM 788 C C . LEU A 1 114 ? 33.677 31.095 5.966 1.00 86.27 92 LEU A C 1
ATOM 789 O O . LEU A 1 114 ? 33.133 32.108 5.523 1.00 82.83 92 LEU A O 1
ATOM 794 N N . THR A 1 115 ? 33.867 29.996 5.247 1.00 88.25 93 THR A N 1
ATOM 795 C CA . THR A 1 115 ? 33.255 29.815 3.944 1.00 89.29 93 THR A CA 1
ATOM 796 C C . THR A 1 115 ? 32.219 28.704 4.077 1.00 89.34 93 THR A C 1
ATOM 797 O O . THR A 1 115 ? 31.729 28.175 3.082 1.00 90.14 93 THR A O 1
ATOM 801 N N . GLU A 1 116 ? 31.903 28.357 5.323 1.00 90.78 94 GLU A N 1
ATOM 802 C CA . GLU A 1 116 ? 30.845 27.398 5.640 1.00 88.00 94 GLU A CA 1
ATOM 803 C C . GLU A 1 116 ? 31.072 26.030 5.005 1.00 88.80 94 GLU A C 1
ATOM 804 O O . GLU A 1 116 ? 30.130 25.253 4.833 1.00 89.26 94 GLU A O 1
ATOM 810 N N . TYR A 1 117 ? 32.322 25.737 4.664 1.00 89.42 95 TYR A N 1
ATOM 811 C CA . TYR A 1 117 ? 32.664 24.440 4.100 1.00 86.30 95 TYR A CA 1
ATOM 812 C C . TYR A 1 117 ? 33.023 23.455 5.207 1.00 87.38 95 TYR A C 1
ATOM 813 O O . TYR A 1 117 ? 33.581 23.840 6.233 1.00 88.34 95 TYR A O 1
ATOM 822 N N . SER A 1 118 ? 32.685 22.187 4.998 1.00 89.27 96 SER A N 1
ATOM 823 C CA . SER A 1 118 ? 32.952 21.154 5.990 1.00 89.29 96 SER A CA 1
ATOM 824 C C . SER A 1 118 ? 34.383 21.221 6.494 1.00 89.14 96 SER A C 1
ATOM 825 O O . SER A 1 118 ? 34.658 20.785 7.603 1.00 89.24 96 SER A O 1
ATOM 828 N N . ASP A 1 119 ? 35.282 21.767 5.675 1.00 86.67 97 ASP A N 1
ATOM 829 C CA . ASP A 1 119 ? 36.703 21.854 6.017 1.00 88.30 97 ASP A CA 1
ATOM 830 C C . ASP A 1 119 ? 37.094 23.216 6.594 1.00 87.77 97 ASP A C 1
ATOM 831 O O . ASP A 1 119 ? 38.118 23.340 7.265 1.00 85.90 97 ASP A O 1
ATOM 836 N N . GLU A 1 120 ? 36.280 24.232 6.324 1.00 90.33 98 GLU A N 1
ATOM 837 C CA . GLU A 1 120 ? 36.501 25.562 6.884 1.00 88.47 98 GLU A CA 1
ATOM 838 C C . GLU A 1 120 ? 36.471 25.499 8.403 1.00 85.38 98 GLU A C 1
ATOM 839 O O . GLU A 1 120 ? 37.461 25.796 9.073 1.00 86.05 98 GLU A O 1
ATOM 845 N N . GLU A 1 121 ? 35.316 25.108 8.928 1.00 85.73 99 GLU A N 1
ATOM 846 C CA . GLU A 1 121 ? 35.095 24.947 10.360 1.00 84.20 99 GLU A CA 1
ATOM 847 C C . GLU A 1 121 ? 36.327 24.429 11.105 1.00 82.68 99 GLU A C 1
ATOM 848 O O . GLU A 1 121 ? 36.812 25.067 12.032 1.00 80.16 99 GLU A O 1
ATOM 854 N N . ILE A 1 122 ? 36.829 23.272 10.694 1.00 85.27 100 ILE A N 1
ATOM 855 C CA . ILE A 1 122 ? 37.954 22.629 11.374 1.00 83.07 100 ILE A CA 1
ATOM 856 C C . ILE A 1 122 ? 39.094 23.595 11.663 1.00 79.80 100 ILE A C 1
ATOM 857 O O . ILE A 1 122 ? 39.676 23.573 12.747 1.00 78.43 100 ILE A O 1
ATOM 862 N N . GLU A 1 123 ? 39.417 24.438 10.687 1.00 80.90 101 GLU A N 1
ATOM 863 C CA . GLU A 1 123 ? 40.577 25.317 10.797 1.00 79.71 101 GLU A CA 1
ATOM 864 C C . GLU A 1 123 ? 40.394 26.451 11.805 1.00 77.48 101 GLU A C 1
ATOM 865 O O . GLU A 1 123 ? 41.260 27.317 11.923 1.00 78.08 101 GLU A O 1
ATOM 871 N N . LYS A 1 124 ? 39.277 26.448 12.527 1.00 75.48 102 LYS A N 1
ATOM 872 C CA . LYS A 1 124 ? 39.002 27.495 13.507 1.00 74.71 102 LYS A CA 1
ATOM 873 C C . LYS A 1 124 ? 38.842 26.937 14.917 1.00 76.07 102 LYS A C 1
ATOM 874 O O . LYS A 1 124 ? 38.961 27.675 15.891 1.00 78.82 102 LYS A O 1
ATOM 880 N N . ILE A 1 125 ? 38.570 25.639 15.028 1.00 77.16 103 ILE A N 1
ATOM 881 C CA . ILE A 1 125 ? 38.398 25.016 16.339 1.00 78.41 103 ILE A CA 1
ATOM 882 C C . ILE A 1 125 ? 39.552 25.336 17.283 1.00 75.51 103 ILE A C 1
ATOM 883 O O . ILE A 1 125 ? 39.356 25.459 18.493 1.00 73.32 103 ILE A O 1
ATOM 888 N N . LYS A 1 126 ? 40.753 25.467 16.725 1.00 73.38 104 LYS A N 1
ATOM 889 C CA . LYS A 1 126 ? 41.945 25.718 17.525 1.00 72.84 104 LYS A CA 1
ATOM 890 C C . LYS A 1 126 ? 41.832 27.014 18.321 1.00 76.04 104 LYS A C 1
ATOM 891 O O . LYS A 1 126 ? 42.479 27.174 19.358 1.00 73.93 104 LYS A O 1
ATOM 897 N N . ILE A 1 127 ? 41.001 27.933 17.839 1.00 74.22 105 ILE A N 1
ATOM 898 C CA . ILE A 1 127 ? 40.824 29.215 18.510 1.00 67.55 105 ILE A CA 1
ATOM 899 C C . ILE A 1 127 ? 39.502 29.320 19.274 1.00 65.94 105 ILE A C 1
ATOM 900 O O . ILE A 1 127 ? 39.218 30.344 19.891 1.00 65.57 105 ILE A O 1
ATOM 905 N N . LEU A 1 128 ? 38.704 28.257 19.241 1.00 64.79 106 LEU A N 1
ATOM 906 C CA . LEU A 1 128 ? 37.515 28.182 20.084 1.00 69.82 106 LEU A CA 1
ATOM 907 C C . LEU A 1 128 ? 37.813 27.444 21.386 1.00 73.90 106 LEU A C 1
ATOM 908 O O . LEU A 1 128 ? 38.746 26.645 21.454 1.00 71.67 106 LEU A O 1
ATOM 913 N N . LEU A 1 129 ? 37.008 27.708 22.412 1.00 73.00 107 LEU A N 1
ATOM 914 C CA . LEU A 1 129 ? 37.087 26.966 23.666 1.00 74.63 107 LEU A CA 1
ATOM 915 C C . LEU A 1 129 ? 36.070 25.825 23.691 1.00 79.41 107 LEU A C 1
ATOM 916 O O . LEU A 1 129 ? 36.437 24.658 23.840 1.00 78.15 107 LEU A O 1
ATOM 921 N N . ASN A 1 130 ? 34.795 26.182 23.543 1.00 81.53 108 ASN A N 1
ATOM 922 C CA . ASN A 1 130 ? 33.688 25.225 23.541 1.00 86.36 108 ASN A CA 1
ATOM 923 C C . ASN A 1 130 ? 33.097 24.990 22.148 1.00 86.29 108 ASN A C 1
ATOM 924 O O . ASN A 1 130 ? 32.209 25.725 21.710 1.00 80.92 108 ASN A O 1
ATOM 929 N N . PRO A 1 131 ? 33.606 23.970 21.440 1.00 85.11 109 PRO A N 1
ATOM 930 C CA . PRO A 1 131 ? 33.044 23.551 20.157 1.00 85.15 109 PRO A CA 1
ATOM 931 C C . PRO A 1 131 ? 32.144 22.332 20.335 1.00 85.61 109 PRO A C 1
ATOM 932 O O . PRO A 1 131 ? 31.822 21.658 19.355 1.00 84.43 109 PRO A O 1
ATOM 936 N N . THR A 1 132 ? 31.755 22.044 21.574 1.00 85.76 110 THR A N 1
ATOM 937 C CA . THR A 1 132 ? 30.743 21.023 21.812 1.00 86.70 110 THR A CA 1
ATOM 938 C C . THR A 1 132 ? 29.430 21.587 21.315 1.00 89.91 110 THR A C 1
ATOM 939 O O . THR A 1 132 ? 28.760 20.988 20.482 1.00 90.83 110 THR A O 1
ATOM 943 N N . GLU A 1 133 ? 29.087 22.764 21.828 1.00 87.15 111 GLU A N 1
ATOM 944 C CA . GLU A 1 133 ? 27.929 23.516 21.378 1.00 87.41 111 GLU A CA 1
ATOM 945 C C . GLU A 1 133 ? 27.955 23.569 19.858 1.00 88.36 111 GLU A C 1
ATOM 946 O O . GLU A 1 133 ? 26.927 23.421 19.200 1.00 88.00 111 GLU A O 1
ATOM 952 N N . LEU A 1 134 ? 29.150 23.773 19.310 1.00 87.88 112 LEU A N 1
ATOM 953 C CA . LEU A 1 134 ? 29.352 23.834 17.866 1.00 88.59 112 LEU A CA 1
ATOM 954 C C . LEU A 1 134 ? 29.000 22.511 17.193 1.00 89.62 112 LEU A C 1
ATOM 955 O O . LEU A 1 134 ? 28.218 22.478 16.241 1.00 88.97 112 LEU A O 1
ATOM 960 N N . VAL A 1 135 ? 29.584 21.424 17.688 1.00 88.92 113 VAL A N 1
ATOM 961 C CA . VAL A 1 135 ? 29.321 20.099 17.139 1.00 89.82 113 VAL A CA 1
ATOM 962 C C . VAL A 1 135 ? 27.937 19.601 17.557 1.00 91.60 113 VAL A C 1
ATOM 963 O O . VAL A 1 135 ? 27.377 18.699 16.931 1.00 93.04 113 VAL A O 1
ATOM 967 N N . GLU A 1 136 ? 27.386 20.197 18.610 1.00 91.48 114 GLU A N 1
ATOM 968 C CA . GLU A 1 1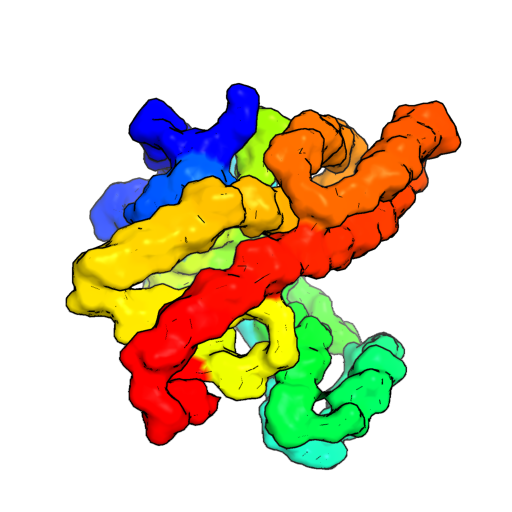36 ? 26.051 19.835 19.074 1.00 90.57 114 GLU A CA 1
ATOM 969 C C . GLU A 1 136 ? 24.977 20.529 18.247 1.00 91.94 114 GLU A C 1
ATOM 970 O O . GLU A 1 136 ? 23.796 20.500 18.594 1.00 92.31 114 GLU A O 1
ATOM 976 N N . LEU A 1 137 ? 25.398 21.148 17.148 1.00 93.79 115 LEU A N 1
ATOM 977 C CA . LEU A 1 137 ? 24.469 21.781 16.218 1.00 93.29 115 LEU A CA 1
ATOM 978 C C . LEU A 1 137 ? 24.982 21.694 14.781 1.00 95.75 115 LEU A C 1
ATOM 979 O O . LEU A 1 137 ? 24.398 22.268 13.864 1.00 97.13 115 LEU A O 1
ATOM 984 N N . ASN A 1 138 ? 26.099 20.997 14.603 1.00 95.08 116 ASN A N 1
ATOM 985 C CA . ASN A 1 138 ? 26.542 20.579 13.283 1.00 93.39 116 ASN A CA 1
ATOM 986 C C . ASN A 1 138 ? 25.668 19.405 12.871 1.00 98.09 116 ASN A C 1
ATOM 987 O O . ASN A 1 138 ? 26.172 18.310 12.612 1.00 99.92 116 ASN A O 1
ATOM 992 N N . ASN A 1 139 ? 24.356 19.626 12.825 1.00 99.26 117 ASN A N 1
ATOM 993 C CA . ASN A 1 139 ? 23.408 18.513 12.747 1.00 98.85 117 ASN A CA 1
ATOM 994 C C . ASN A 1 139 ? 21.950 18.906 12.452 1.00 98.82 117 ASN A C 1
ATOM 995 O O . ASN A 1 139 ? 21.067 18.738 13.299 1.00 97.22 117 ASN A O 1
ATOM 1000 N N . VAL A 1 140 ? 21.685 19.378 11.236 1.00 97.24 118 VAL A N 1
ATOM 1001 C CA . VAL A 1 140 ? 22.674 19.403 10.167 1.00 97.15 118 VAL A CA 1
ATOM 1002 C C . VAL A 1 140 ? 22.632 20.743 9.448 1.00 94.81 118 VAL A C 1
ATOM 1003 O O . VAL A 1 140 ? 21.610 21.100 8.863 1.00 94.14 118 VAL A O 1
ATOM 1007 N N . ASN A 1 149 ? 21.953 22.714 6.361 1.00 91.55 127 ASN A N 1
ATOM 1008 C CA . ASN A 1 149 ? 22.392 23.738 5.419 1.00 94.29 127 ASN A CA 1
ATOM 1009 C C . ASN A 1 149 ? 21.968 25.143 5.832 1.00 95.62 127 ASN A C 1
ATOM 1010 O O . ASN A 1 149 ? 22.610 26.127 5.468 1.00 93.23 127 ASN A O 1
ATOM 1015 N N . LYS A 1 150 ? 20.878 25.236 6.586 1.00 97.49 128 LYS A N 1
ATOM 1016 C CA . LYS A 1 150 ? 20.382 26.530 7.030 1.00 94.00 128 LYS A CA 1
ATOM 1017 C C . LYS A 1 150 ? 20.663 26.702 8.510 1.00 92.56 128 LYS A C 1
ATOM 1018 O O . LYS A 1 150 ? 20.117 27.592 9.161 1.00 89.98 128 LYS A O 1
ATOM 1024 N N . LYS A 1 151 ? 21.515 25.840 9.045 1.00 93.10 129 LYS A N 1
ATOM 1025 C CA . LYS A 1 151 ? 21.820 25.900 10.460 1.00 89.88 129 LYS A CA 1
ATOM 1026 C C . LYS A 1 151 ? 23.147 26.601 10.664 1.00 90.31 129 LYS A C 1
ATOM 1027 O O . LYS A 1 151 ? 23.778 26.475 11.715 1.00 87.68 129 LYS A O 1
ATOM 1033 N N . VAL A 1 152 ? 23.572 27.317 9.630 1.00 87.10 130 VAL A N 1
ATOM 1034 C CA . VAL A 1 152 ? 24.699 28.223 9.731 1.00 84.94 130 VAL A CA 1
ATOM 1035 C C . VAL A 1 152 ? 24.345 29.295 10.754 1.00 85.04 130 VAL A C 1
ATOM 1036 O O . VAL A 1 152 ? 25.209 30.041 11.215 1.00 83.41 130 VAL A O 1
ATOM 1040 N N . PHE A 1 153 ? 23.063 29.357 11.106 1.00 86.16 131 PHE A N 1
ATOM 1041 C CA . PHE A 1 153 ? 22.550 30.373 12.019 1.00 85.75 131 PHE A CA 1
ATOM 1042 C C . PHE A 1 153 ? 23.118 30.226 13.428 1.00 83.75 131 PHE A C 1
ATOM 1043 O O . PHE A 1 153 ? 23.383 31.221 14.101 1.00 85.12 131 PHE A O 1
ATOM 1051 N N . TYR A 1 154 ? 23.305 28.988 13.871 1.00 82.69 132 TYR A N 1
ATOM 1052 C CA . TYR A 1 154 ? 23.864 28.735 15.195 1.00 84.26 132 TYR A CA 1
ATOM 1053 C C . TYR A 1 154 ? 25.387 28.697 15.158 1.00 80.78 132 TYR A C 1
ATOM 1054 O O . TYR A 1 154 ? 26.044 28.714 16.199 1.00 82.25 132 TYR A O 1
ATOM 1063 N N . ILE A 1 155 ? 25.944 28.640 13.952 1.00 78.29 133 ILE A N 1
ATOM 1064 C CA . ILE A 1 155 ? 27.384 28.748 13.771 1.00 80.46 133 ILE A CA 1
ATOM 1065 C C . ILE A 1 155 ? 27.790 30.203 13.958 1.00 74.49 133 ILE A C 1
ATOM 1066 O O . ILE A 1 155 ? 28.665 30.525 14.768 1.00 70.27 133 ILE A O 1
ATOM 1071 N N . ASN A 1 156 ? 27.141 31.080 13.197 1.00 77.55 134 ASN A N 1
ATOM 1072 C CA . ASN A 1 156 ? 27.395 32.510 13.288 1.00 77.08 134 ASN A CA 1
ATOM 1073 C C . ASN A 1 156 ? 26.938 33.075 14.629 1.00 73.68 134 ASN A C 1
ATOM 1074 O O . ASN A 1 156 ? 27.449 34.093 15.087 1.00 71.60 134 ASN A O 1
ATOM 1079 N N . GLU A 1 157 ? 25.973 32.405 15.253 1.00 73.53 135 GLU A N 1
ATOM 1080 C CA . GLU A 1 157 ? 25.478 32.812 16.563 1.00 75.61 135 GLU A CA 1
ATOM 1081 C C . GLU A 1 157 ? 26.559 32.657 17.633 1.00 77.82 135 GLU A C 1
ATOM 1082 O O . GLU A 1 157 ? 26.500 33.288 18.691 1.00 72.42 135 GLU A O 1
ATOM 1088 N N . ILE A 1 158 ? 27.550 31.819 17.343 1.00 73.57 136 ILE A N 1
ATOM 1089 C CA . ILE A 1 158 ? 28.637 31.540 18.279 1.00 72.24 136 ILE A CA 1
ATOM 1090 C C . ILE A 1 158 ? 29.864 32.405 18.027 1.00 69.28 136 ILE A C 1
ATOM 1091 O O . ILE A 1 158 ? 30.514 32.870 18.967 1.00 65.84 136 ILE A O 1
ATOM 1096 N N . ILE A 1 159 ? 30.170 32.620 16.752 1.00 66.34 137 ILE A N 1
ATOM 1097 C CA . ILE A 1 159 ? 31.419 33.255 16.358 1.00 62.68 137 ILE A CA 1
ATOM 1098 C C . ILE A 1 159 ? 31.245 34.712 15.944 1.00 55.48 137 ILE A C 1
ATOM 1099 O O . ILE A 1 159 ? 32.203 35.366 15.531 1.00 55.41 137 ILE A O 1
ATOM 1104 N N . TRP A 1 160 ? 30.022 35.218 16.051 1.00 57.26 138 TRP A N 1
ATOM 1105 C CA . TRP A 1 160 ? 29.742 36.593 15.660 1.00 59.69 138 TRP A CA 1
ATOM 1106 C C . TRP A 1 160 ? 30.550 37.575 16.503 1.00 51.11 138 TRP A C 1
ATOM 1107 O O . TRP A 1 160 ? 31.155 38.505 15.975 1.00 46.98 138 TRP A O 1
ATOM 1118 N N . ASP A 1 161 ? 30.565 37.355 17.814 1.00 50.62 139 ASP A N 1
ATOM 1119 C CA . ASP A 1 161 ? 31.298 38.225 18.726 1.00 51.49 139 ASP A CA 1
ATOM 1120 C C . ASP A 1 161 ? 32.801 38.139 18.481 1.00 53.67 139 ASP A C 1
ATOM 1121 O O . ASP A 1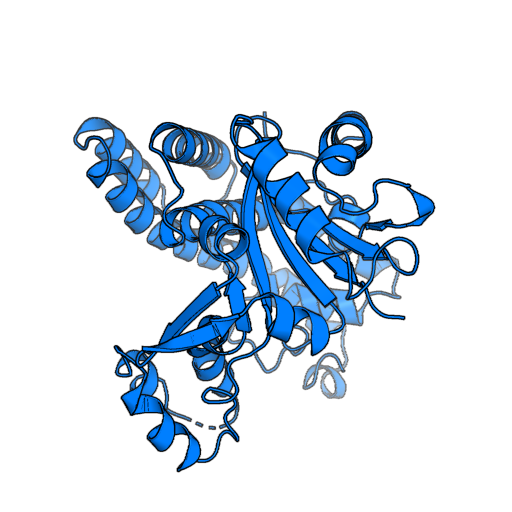 161 ? 33.559 39.032 18.867 1.00 50.63 139 ASP A O 1
ATOM 1126 N N . LEU A 1 162 ? 33.223 37.058 17.832 1.00 48.12 140 LEU A N 1
ATOM 1127 C CA . LEU A 1 162 ? 34.634 36.834 17.542 1.00 48.90 140 LEU A CA 1
ATOM 1128 C C . LEU A 1 162 ? 35.027 37.396 16.177 1.00 47.88 140 LEU A C 1
ATOM 1129 O O . LEU A 1 162 ? 36.149 37.864 15.992 1.00 45.40 140 LEU A O 1
ATOM 1134 N N . TYR A 1 163 ? 34.099 37.351 15.226 1.00 50.71 141 TYR A N 1
ATOM 1135 C CA . TYR A 1 163 ? 34.333 37.941 13.912 1.00 48.07 141 TYR A CA 1
ATOM 1136 C C . TYR A 1 163 ? 34.313 39.464 13.989 1.00 47.37 141 TYR A C 1
ATOM 1137 O O . TYR A 1 163 ? 35.221 40.126 13.494 1.00 47.47 141 TYR A O 1
ATOM 1146 N N . LYS A 1 164 ? 33.277 40.015 14.616 1.00 48.34 142 LYS A N 1
ATOM 1147 C CA . LYS A 1 164 ? 33.178 41.460 14.806 1.00 52.25 142 LYS A CA 1
ATOM 1148 C C . LYS A 1 164 ? 33.916 41.891 16.069 1.00 45.05 142 LYS A C 1
ATOM 1149 O O . LYS A 1 164 ? 33.638 41.390 17.158 1.00 45.85 142 LYS A O 1
ATOM 1155 N N . LEU A 1 165 ? 34.854 42.822 15.921 1.00 35.04 143 LEU A N 1
ATOM 1156 C CA . LEU A 1 165 ? 35.645 43.286 17.051 1.00 38.61 143 LEU A CA 1
ATOM 1157 C C . LEU A 1 165 ? 34.857 44.223 17.964 1.00 42.57 143 LEU A C 1
ATOM 1158 O O . LEU A 1 165 ? 34.524 45.348 17.585 1.00 37.91 143 LEU A O 1
ATOM 1163 N N . ARG A 1 166 ? 34.558 43.748 19.169 1.00 35.54 144 ARG A N 1
ATOM 1164 C CA . ARG A 1 166 ? 33.907 44.579 20.171 1.00 33.29 144 ARG A CA 1
ATOM 1165 C C . ARG A 1 166 ? 34.958 45.123 21.130 1.00 36.15 144 ARG A C 1
ATOM 1166 O O . ARG A 1 166 ? 35.529 44.377 21.924 1.00 38.37 144 ARG A O 1
ATOM 1174 N N . TRP A 1 167 ? 35.223 46.421 21.044 1.00 34.01 145 TRP A N 1
ATOM 1175 C CA . TRP A 1 167 ? 36.208 47.060 21.909 1.00 32.93 145 TRP A CA 1
ATOM 1176 C C . TRP A 1 167 ? 35.558 47.536 23.208 1.00 32.85 145 TRP A C 1
ATOM 1177 O O . TRP A 1 167 ? 34.492 48.153 23.186 1.00 28.98 145 TRP A O 1
ATOM 1188 N N . THR A 1 168 ? 36.191 47.241 24.340 1.00 31.51 146 THR A N 1
ATOM 1189 C CA . THR A 1 168 ? 35.764 47.818 25.610 1.00 32.33 146 THR A CA 1
ATOM 1190 C C . THR A 1 168 ? 36.320 49.232 25.707 1.00 37.32 146 THR A C 1
ATOM 1191 O O . THR A 1 168 ? 37.208 49.606 24.937 1.00 34.76 146 THR A O 1
ATOM 1195 N N . SER A 1 169 ? 35.800 50.014 26.648 1.00 32.55 147 SER A N 1
ATOM 1196 C CA . SER A 1 169 ? 36.272 51.381 26.850 1.00 36.38 147 SER A CA 1
ATOM 1197 C C . SER A 1 169 ? 37.761 51.427 27.165 1.00 33.20 147 SER A C 1
ATOM 1198 O O . SER A 1 169 ? 38.475 52.297 26.676 1.00 35.57 147 SER A O 1
ATOM 1201 N N . SER A 1 170 ? 38.224 50.493 27.987 1.00 36.54 148 SER A N 1
ATOM 1202 C CA . SER A 1 170 ? 39.627 50.463 28.383 1.00 39.68 148 SER A CA 1
ATOM 1203 C C . SER A 1 170 ? 40.519 50.034 27.222 1.00 39.16 148 SER A C 1
ATOM 1204 O O . SER A 1 170 ? 41.656 50.486 27.103 1.00 43.16 148 SER A O 1
ATOM 1207 N N . GLU A 1 171 ? 40.000 49.156 26.371 1.00 40.43 149 GLU A N 1
ATOM 1208 C CA . GLU A 1 171 ? 40.730 48.734 25.180 1.00 38.87 149 GLU A CA 1
ATOM 1209 C C . GLU A 1 171 ? 40.848 49.896 24.199 1.00 41.32 149 GLU A C 1
ATOM 1210 O O . GLU A 1 171 ? 41.866 50.047 23.526 1.00 45.56 149 GLU A O 1
ATOM 1216 N N . VAL A 1 172 ? 39.807 50.721 24.130 1.00 40.98 150 VAL A N 1
ATOM 1217 C CA . VAL A 1 172 ? 39.823 51.897 23.266 1.00 40.15 150 VAL A CA 1
ATOM 1218 C C . VAL A 1 172 ? 40.807 52.938 23.788 1.00 41.62 150 VAL A C 1
ATOM 1219 O O . VAL A 1 172 ? 41.642 53.442 23.036 1.00 41.49 150 VAL A O 1
ATOM 1223 N N . LEU A 1 173 ? 40.709 53.251 25.078 1.00 36.36 151 LEU A N 1
ATOM 1224 C CA . LEU A 1 173 ? 41.639 54.180 25.711 1.00 37.99 151 LEU A CA 1
ATOM 1225 C C . LEU A 1 173 ? 43.083 53.705 25.569 1.00 44.46 151 LEU A C 1
ATOM 1226 O O . LEU A 1 173 ? 43.981 54.500 25.288 1.00 46.31 151 LEU A O 1
ATOM 1231 N N . ALA A 1 174 ? 43.304 52.408 25.764 1.00 38.60 152 ALA A N 1
ATOM 1232 C CA . ALA A 1 174 ? 44.633 51.832 25.592 1.00 44.12 152 ALA A CA 1
ATOM 1233 C C . ALA A 1 174 ? 45.062 51.905 24.130 1.00 52.51 152 ALA A C 1
ATOM 1234 O O . ALA A 1 174 ? 46.254 51.962 23.822 1.00 50.54 152 ALA A O 1
ATOM 1236 N N . GLY A 1 175 ? 44.082 51.899 23.232 1.00 50.50 153 GLY A N 1
ATOM 1237 C CA . GLY A 1 175 ? 44.349 51.991 21.809 1.00 46.23 153 GLY A CA 1
ATOM 1238 C C . GLY A 1 175 ? 44.775 50.678 21.184 1.00 50.80 153 GLY A C 1
ATOM 1239 O O . GLY A 1 175 ? 45.169 50.642 20.019 1.00 54.27 153 GLY A O 1
ATOM 1240 N N . LYS A 1 176 ? 44.704 49.595 21.954 1.00 51.92 154 LYS A N 1
ATOM 1241 C CA . LYS A 1 176 ? 45.047 48.274 21.432 1.00 54.94 154 LYS A CA 1
ATOM 1242 C C . LYS A 1 176 ? 44.156 47.173 22.008 1.00 54.14 154 LYS A C 1
ATOM 1243 O O . LYS A 1 176 ? 43.564 47.332 23.076 1.00 54.49 154 LYS A O 1
ATOM 1249 N N . LYS A 1 177 ? 44.069 46.057 21.290 1.00 51.78 155 LYS A N 1
ATOM 1250 C CA . LYS A 1 177 ? 43.222 44.937 21.687 1.00 53.42 155 LYS A CA 1
ATOM 1251 C C . LYS A 1 177 ? 43.928 43.612 21.404 1.00 53.49 155 LYS A C 1
ATOM 1252 O O . LYS A 1 177 ? 44.564 43.454 20.363 1.00 55.98 155 LYS A O 1
ATOM 1258 N N . ILE A 1 178 ? 43.827 42.669 22.335 1.00 48.91 156 ILE A N 1
ATOM 1259 C CA . ILE A 1 178 ? 44.384 41.337 22.127 1.00 49.85 156 ILE A CA 1
ATOM 1260 C C . ILE A 1 178 ? 43.284 40.376 21.691 1.00 52.03 156 ILE A C 1
ATOM 1261 O O . ILE A 1 178 ? 42.266 40.239 22.368 1.00 59.59 156 ILE A O 1
ATOM 1266 N N . LEU A 1 179 ? 43.493 39.712 20.561 1.00 52.18 157 LEU A N 1
ATOM 1267 C CA . LEU A 1 179 ? 42.527 38.748 20.047 1.00 53.29 157 LEU A CA 1
ATOM 1268 C C . LEU A 1 179 ? 42.859 37.336 20.515 1.00 56.25 157 LEU A C 1
ATOM 1269 O O . LEU A 1 179 ? 43.914 37.096 21.102 1.00 56.37 157 LEU A O 1
ATOM 1274 N N . ARG A 1 180 ? 41.946 36.404 20.254 1.00 53.15 158 ARG A N 1
ATOM 1275 C CA . ARG A 1 180 ? 42.173 34.998 20.560 1.00 54.20 158 ARG A CA 1
ATOM 1276 C C . ARG A 1 180 ? 43.523 34.551 20.009 1.00 60.73 158 ARG A C 1
ATOM 1277 O O . ARG A 1 180 ? 43.948 35.002 18.941 1.00 60.30 158 ARG A O 1
ATOM 1285 N N . GLY A 1 181 ? 44.196 33.667 20.741 1.00 61.75 159 GLY A N 1
ATOM 1286 C CA . GLY A 1 181 ? 45.477 33.140 20.307 1.00 56.16 159 GLY A CA 1
ATOM 1287 C C . GLY A 1 181 ? 46.636 34.070 20.606 1.00 56.17 159 GLY A C 1
ATOM 1288 O O . GLY A 1 181 ? 47.795 33.718 20.393 1.00 60.65 159 GLY A O 1
ATOM 1289 N N . GLY A 1 182 ? 46.322 35.265 21.096 1.00 57.79 160 GLY A N 1
ATOM 1290 C CA . GLY A 1 182 ? 47.344 36.231 21.458 1.00 60.49 160 GLY A CA 1
ATOM 1291 C C . GLY A 1 182 ? 47.679 37.227 20.362 1.00 57.57 160 GLY A C 1
ATOM 1292 O O . GLY A 1 182 ? 48.664 37.961 20.464 1.00 57.70 160 GLY A O 1
ATOM 1293 N N . ILE A 1 183 ? 46.860 37.259 19.314 1.00 57.19 161 ILE A N 1
ATOM 1294 C CA . ILE A 1 183 ? 47.073 38.187 18.205 1.00 56.42 161 ILE A CA 1
ATOM 1295 C C . ILE A 1 183 ? 46.811 39.630 18.632 1.00 53.63 161 ILE A C 1
ATOM 1296 O O . ILE A 1 183 ? 45.777 39.934 19.221 1.00 53.23 161 ILE A O 1
ATOM 1301 N N . GLU A 1 184 ? 47.754 40.514 18.327 1.00 55.45 162 GLU A N 1
ATOM 1302 C CA . GLU A 1 184 ? 47.653 41.919 18.713 1.00 56.87 162 GLU A CA 1
ATOM 1303 C C . GLU A 1 184 ? 47.011 42.759 17.609 1.00 57.67 162 GLU A C 1
ATOM 1304 O O . GLU A 1 184 ? 47.237 42.516 16.424 1.00 56.39 162 GLU A O 1
ATOM 1310 N N . VAL A 1 185 ? 46.212 43.747 17.999 1.00 54.09 163 VAL A N 1
ATOM 1311 C CA . VAL A 1 185 ? 45.571 44.630 17.029 1.00 50.29 163 VAL A CA 1
ATOM 1312 C C . VAL A 1 185 ? 45.427 46.036 17.599 1.00 51.63 163 VAL A C 1
ATOM 1313 O O . VAL A 1 185 ? 45.231 46.208 18.802 1.00 53.62 163 VAL A O 1
ATOM 1317 N N . SER A 1 186 ? 45.533 47.040 16.735 1.00 47.55 164 SER A N 1
ATOM 1318 C CA . SER A 1 186 ? 45.476 48.430 17.176 1.00 49.42 164 SER A CA 1
ATOM 1319 C C . SER A 1 186 ? 44.249 49.150 16.624 1.00 50.18 164 SER A C 1
ATOM 1320 O O . SER A 1 186 ? 43.824 48.902 15.495 1.00 45.65 164 SER A O 1
ATOM 1323 N N . PHE A 1 187 ? 43.690 50.049 17.427 1.00 46.06 165 PHE A N 1
ATOM 1324 C CA . PHE A 1 187 ? 42.425 50.693 17.096 1.00 45.91 165 PHE A CA 1
ATOM 1325 C C . PHE A 1 187 ? 42.538 51.635 15.904 1.00 49.63 165 PHE A C 1
ATOM 1326 O O . PHE A 1 187 ? 41.626 51.724 15.086 1.00 48.89 165 PHE A O 1
ATOM 1334 N N . GLN A 1 188 ? 43.656 52.343 15.806 1.00 51.22 166 GLN A N 1
ATOM 1335 C CA . GLN A 1 188 ? 43.861 53.251 14.688 1.00 52.70 166 GLN A CA 1
ATOM 1336 C C . GLN A 1 188 ? 43.829 52.510 13.352 1.00 51.06 166 GLN A C 1
ATOM 1337 O O . GLN A 1 188 ? 43.256 53.000 12.379 1.00 54.10 166 GLN A O 1
ATOM 1343 N N . ASP A 1 189 ? 44.437 51.326 13.309 1.00 50.10 167 ASP A N 1
ATOM 1344 C CA . ASP A 1 189 ? 44.452 50.518 12.095 1.00 52.06 167 ASP A CA 1
ATOM 1345 C C . ASP A 1 189 ? 43.025 50.188 11.689 1.00 51.32 167 ASP A C 1
ATOM 1346 O O . ASP A 1 189 ? 42.658 50.2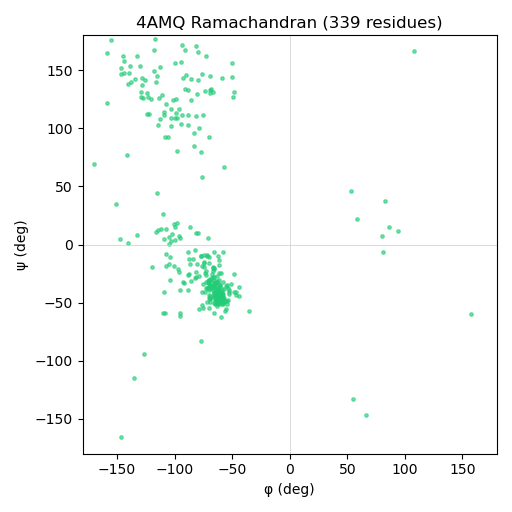86 10.517 1.00 52.82 167 ASP A O 1
ATOM 1351 N N . VAL A 1 190 ? 42.221 49.803 12.673 1.00 50.69 168 VAL A N 1
ATOM 1352 C CA . VAL A 1 190 ? 40.843 49.393 12.425 1.00 47.20 168 VAL A CA 1
ATOM 1353 C C . VAL A 1 190 ? 39.974 50.517 11.855 1.00 45.73 168 VAL A C 1
ATOM 1354 O O . VAL A 1 190 ? 39.216 50.299 10.913 1.00 48.19 168 VAL A O 1
ATOM 1358 N N . VAL A 1 191 ? 40.078 51.715 12.422 1.00 44.23 169 VAL A N 1
ATOM 1359 C CA . VAL A 1 191 ? 39.315 52.850 11.906 1.00 50.13 169 VAL A CA 1
ATOM 1360 C C . VAL A 1 191 ? 39.739 53.225 10.484 1.00 49.78 169 VAL A C 1
ATOM 1361 O O . VAL A 1 191 ? 38.918 53.660 9.677 1.00 46.90 169 VAL A O 1
ATOM 1365 N N . LYS A 1 192 ? 41.020 53.047 10.180 1.00 52.36 170 LYS A N 1
ATOM 1366 C CA . LYS A 1 192 ? 41.538 53.383 8.859 1.00 54.01 170 LYS A CA 1
ATOM 1367 C C . LYS A 1 192 ? 41.023 52.409 7.803 1.00 50.62 170 LYS A C 1
ATOM 1368 O O . LYS A 1 192 ? 40.847 52.774 6.641 1.00 51.62 170 LYS A O 1
ATOM 1374 N N . ASN A 1 193 ? 40.773 51.172 8.217 1.00 50.34 171 ASN A N 1
ATOM 1375 C CA . ASN A 1 193 ? 40.311 50.137 7.300 1.00 46.13 171 ASN A CA 1
ATOM 1376 C C . ASN A 1 193 ? 38.797 49.978 7.278 1.00 46.02 171 ASN A C 1
ATOM 1377 O O . ASN A 1 193 ? 38.270 49.070 6.633 1.00 39.67 171 ASN A O 1
ATOM 1382 N N . ASN A 1 194 ? 38.095 50.859 7.982 1.00 44.26 172 ASN A N 1
ATOM 1383 C CA . ASN A 1 194 ? 36.642 50.763 8.062 1.00 43.69 172 ASN A CA 1
ATOM 1384 C C . ASN A 1 194 ? 35.948 52.095 7.823 1.00 37.21 172 ASN A C 1
ATOM 1385 O O . ASN A 1 194 ? 36.569 53.151 7.914 1.00 42.64 172 ASN A O 1
ATOM 1390 N N . SER A 1 195 ? 34.656 52.041 7.518 1.00 35.36 173 SER A N 1
ATOM 1391 C CA . SER A 1 195 ? 33.898 53.250 7.213 1.00 42.54 173 SER A CA 1
ATOM 1392 C C . SER A 1 195 ? 32.937 53.626 8.334 1.00 41.10 173 SER A C 1
ATOM 1393 O O . SER A 1 195 ? 32.469 54.761 8.404 1.00 40.09 173 SER A O 1
ATOM 1396 N N . ILE A 1 196 ? 32.638 52.668 9.203 1.00 39.91 174 ILE A N 1
ATOM 1397 C CA . ILE A 1 196 ? 31.675 52.889 10.273 1.00 41.70 174 ILE A CA 1
ATOM 1398 C C . ILE A 1 196 ? 32.066 52.172 11.563 1.00 40.53 174 ILE A C 1
ATOM 1399 O O . ILE A 1 196 ? 32.682 51.109 11.532 1.00 41.01 174 ILE A O 1
ATOM 1404 N N . LEU A 1 197 ? 31.714 52.773 12.695 1.00 37.82 175 LEU A N 1
ATOM 1405 C CA . LEU A 1 197 ? 31.850 52.113 13.988 1.00 39.87 175 LEU A CA 1
ATOM 1406 C C . LEU A 1 197 ? 30.540 52.220 14.760 1.00 37.81 175 LEU A C 1
ATOM 1407 O O . LEU A 1 197 ? 29.748 53.139 14.533 1.00 34.69 175 LEU A O 1
ATOM 1412 N N . LEU A 1 198 ? 30.303 51.270 15.659 1.00 34.89 176 LEU A N 1
ATOM 1413 C CA . LEU A 1 198 ? 29.061 51.249 16.425 1.00 30.95 176 LEU A CA 1
ATOM 1414 C C . LEU A 1 198 ? 29.336 51.504 17.898 1.00 29.58 176 LEU A C 1
ATOM 1415 O O . LEU A 1 198 ? 30.162 50.817 18.505 1.00 29.12 176 LEU A O 1
ATOM 1420 N N . LEU A 1 199 ? 28.655 52.500 18.460 1.00 29.77 177 LEU A N 1
ATOM 1421 C CA . LEU A 1 199 ? 28.729 52.773 19.890 1.00 31.72 177 LEU A CA 1
ATOM 1422 C C . LEU A 1 199 ? 27.558 52.096 20.597 1.00 28.86 177 LEU A C 1
ATOM 1423 O O . LEU A 1 199 ? 26.397 52.419 20.336 1.00 31.64 177 LEU A O 1
ATOM 1428 N N . GLN A 1 200 ? 27.853 51.152 21.483 1.00 27.50 178 GLN A N 1
ATOM 1429 C CA . GLN A 1 200 ? 26.794 50.466 22.219 1.00 27.65 178 GLN A CA 1
ATOM 1430 C C . GLN A 1 200 ? 26.684 50.972 23.650 1.00 27.89 178 GLN A C 1
ATOM 1431 O O . GLN A 1 200 ? 27.476 50.606 24.518 1.00 26.48 178 GLN A O 1
ATOM 1437 N N . TYR A 1 201 ? 25.690 51.819 23.884 1.00 24.60 179 TYR A N 1
ATOM 1438 C CA . TYR A 1 201 ? 25.490 52.423 25.190 1.00 26.79 179 TYR A CA 1
ATOM 1439 C C . TYR A 1 201 ? 24.400 51.697 25.963 1.00 27.68 179 TYR A C 1
ATOM 1440 O O . TYR A 1 201 ? 23.524 51.055 25.379 1.00 28.50 179 TYR A O 1
ATOM 1449 N N . PHE A 1 202 ? 24.463 51.806 27.283 1.00 23.36 180 PHE A N 1
ATOM 1450 C CA . PHE A 1 202 ? 23.292 51.588 28.115 1.00 27.94 180 PHE A CA 1
ATOM 1451 C C . PHE A 1 202 ? 23.081 52.832 28.971 1.00 25.17 180 PHE A C 1
ATOM 1452 O O . PHE A 1 202 ? 24.016 53.357 29.569 1.00 26.04 180 PHE A O 1
ATOM 1460 N N . VAL A 1 203 ? 21.853 53.329 28.975 1.00 28.69 181 VAL A N 1
ATOM 1461 C CA . VAL A 1 203 ? 21.547 54.595 29.614 1.00 28.79 181 VAL A CA 1
ATOM 1462 C C . VAL A 1 203 ? 20.396 54.427 30.589 1.00 26.12 181 VAL A C 1
ATOM 1463 O O . VAL A 1 203 ? 19.333 53.928 30.235 1.00 29.10 181 VAL A O 1
ATOM 1467 N N . LYS A 1 204 ? 20.614 54.840 31.827 1.00 30.14 182 LYS A N 1
ATOM 1468 C CA . LYS A 1 204 ? 19.541 54.815 32.800 1.00 31.95 182 LYS A CA 1
ATOM 1469 C C . LYS A 1 204 ? 18.637 56.012 32.554 1.00 32.85 182 LYS A C 1
ATOM 1470 O O . LYS A 1 204 ? 18.954 57.133 32.946 1.00 36.91 182 LYS A O 1
ATOM 1476 N N . ILE A 1 205 ? 17.516 55.775 31.886 1.00 36.18 183 ILE A N 1
ATOM 1477 C CA . ILE A 1 205 ? 16.584 56.855 31.587 1.00 42.21 183 ILE A CA 1
ATOM 1478 C C . ILE A 1 205 ? 15.747 57.176 32.820 1.00 44.25 183 ILE A C 1
ATOM 1479 O O . ILE A 1 205 ? 15.719 58.321 33.277 1.00 51.74 183 ILE A O 1
ATOM 1484 N N . GLU A 1 206 ? 15.072 56.163 33.357 1.00 35.98 184 GLU A N 1
ATOM 1485 C CA . GLU A 1 206 ? 14.333 56.321 34.606 1.00 43.14 184 GLU A CA 1
ATOM 1486 C C . GLU A 1 206 ? 14.729 55.267 35.641 1.00 40.60 184 GLU A C 1
ATOM 1487 O O . GLU A 1 206 ? 15.699 55.450 36.370 1.00 43.67 184 GLU A O 1
ATOM 1493 N N . TYR A 1 207 ? 13.985 54.164 35.690 1.00 40.27 185 TYR A N 1
ATOM 1494 C CA . TYR A 1 207 ? 14.196 53.131 36.704 1.00 39.73 185 TYR A CA 1
ATOM 1495 C C . TYR A 1 207 ? 15.248 52.078 36.338 1.00 39.73 185 TYR A C 1
ATOM 1496 O O . TYR A 1 207 ? 15.724 51.352 37.211 1.00 38.81 185 TYR A O 1
ATOM 1505 N N . TYR A 1 208 ? 15.601 51.984 35.058 1.00 36.14 186 TYR A N 1
ATOM 1506 C CA . TYR A 1 208 ? 16.552 50.965 34.609 1.00 30.53 186 TYR A CA 1
ATOM 1507 C C . TYR A 1 208 ? 17.205 51.332 33.266 1.00 31.13 186 TYR A C 1
ATOM 1508 O O . TYR A 1 208 ? 16.729 52.225 32.567 1.00 28.21 186 TYR A O 1
ATOM 1517 N N . PRO A 1 209 ? 18.306 50.645 32.909 1.00 29.35 187 PRO A N 1
ATOM 1518 C CA . PRO A 1 209 ? 19.092 50.948 31.701 1.00 27.96 187 PRO A CA 1
ATOM 1519 C C . PRO A 1 209 ? 18.377 50.624 30.392 1.00 27.04 187 PRO A C 1
ATOM 1520 O O . PRO A 1 209 ? 17.639 49.646 30.305 1.00 27.48 187 PRO A O 1
ATOM 1524 N N . ILE A 1 210 ? 18.622 51.452 29.383 1.00 28.12 188 ILE A N 1
ATOM 1525 C CA . ILE A 1 210 ? 18.061 51.281 28.048 1.00 30.91 188 ILE A CA 1
ATOM 1526 C C . ILE A 1 210 ? 19.196 51.330 27.029 1.00 25.13 188 ILE A C 1
ATOM 1527 O O . ILE A 1 210 ? 20.101 52.153 27.138 1.00 28.63 188 ILE A O 1
ATOM 1532 N N . GLY A 1 211 ? 19.158 50.436 26.051 1.00 24.61 189 GLY A N 1
ATOM 1533 C CA . GLY A 1 211 ? 20.196 50.385 25.041 1.00 26.15 189 GLY A CA 1
ATOM 1534 C C . GLY A 1 211 ? 20.092 51.526 24.045 1.00 29.22 189 GLY A C 1
ATOM 1535 O O . GLY A 1 211 ? 19.015 51.831 23.542 1.00 26.40 189 GLY A O 1
ATOM 1536 N N . PHE A 1 212 ? 21.221 52.173 23.786 1.00 27.09 190 PHE A N 1
ATOM 1537 C CA . PHE A 1 212 ? 21.328 53.160 22.723 1.00 26.31 190 PHE A CA 1
ATOM 1538 C C . PHE A 1 212 ? 22.432 52.695 21.784 1.00 29.62 190 PHE A C 1
ATOM 1539 O O . PHE A 1 212 ? 23.601 52.657 22.169 1.00 28.90 190 PHE A O 1
ATOM 1547 N N . ASP A 1 213 ? 22.059 52.321 20.564 1.00 28.97 191 ASP A N 1
ATOM 1548 C CA . ASP A 1 213 ? 23.038 51.930 19.556 1.00 31.36 191 ASP A CA 1
ATOM 1549 C C . ASP A 1 213 ? 23.239 53.052 18.540 1.00 30.53 191 ASP A C 1
ATOM 1550 O O . ASP A 1 213 ? 22.309 53.420 17.817 1.00 32.36 191 ASP A O 1
ATOM 1555 N N . ILE A 1 214 ? 24.454 53.592 18.491 1.00 28.32 192 ILE A N 1
ATOM 1556 C CA . ILE A 1 214 ? 24.776 54.683 17.575 1.00 29.93 192 ILE A CA 1
ATOM 1557 C C . ILE A 1 214 ? 25.757 54.245 16.491 1.00 30.40 192 ILE A C 1
ATOM 1558 O O . ILE A 1 214 ? 26.939 54.029 16.764 1.00 28.87 192 ILE A O 1
ATOM 1563 N N . ALA A 1 215 ? 25.261 54.122 15.264 1.00 30.94 193 ALA A N 1
ATOM 1564 C CA . ALA A 1 215 ? 26.104 53.796 14.118 1.00 31.58 193 ALA A CA 1
ATOM 1565 C C . ALA A 1 215 ? 26.788 55.058 13.611 1.00 31.36 193 ALA A C 1
ATOM 1566 O O . ALA A 1 215 ? 26.142 55.949 13.063 1.00 34.26 193 ALA A O 1
ATOM 1568 N N . VAL A 1 216 ? 28.098 55.133 13.800 1.00 30.31 194 VAL A N 1
ATOM 1569 C CA . VAL A 1 216 ? 28.852 56.316 13.416 1.00 32.61 194 VAL A CA 1
ATOM 1570 C C . VAL A 1 216 ? 29.560 56.110 12.078 1.00 37.77 194 VAL A C 1
ATOM 1571 O O . VAL A 1 216 ? 30.519 55.346 11.983 1.00 35.74 194 VAL A O 1
ATOM 1575 N N . ARG A 1 217 ? 29.070 56.791 11.046 1.00 37.98 195 ARG A N 1
ATOM 1576 C CA . ARG A 1 217 ? 29.689 56.737 9.726 1.00 39.16 195 ARG A CA 1
ATOM 1577 C C . ARG A 1 217 ? 30.667 57.892 9.565 1.00 38.20 195 ARG A C 1
ATOM 1578 O O . ARG A 1 217 ? 30.261 59.051 9.483 1.00 36.50 195 ARG A O 1
ATOM 1586 N N . TYR A 1 218 ? 31.955 57.571 9.516 1.00 41.31 196 TYR A N 1
ATOM 1587 C CA . TYR A 1 218 ? 32.992 58.594 9.432 1.00 43.19 196 TYR A CA 1
ATOM 1588 C C . TYR A 1 218 ? 33.681 58.633 8.064 1.00 43.56 196 TYR A C 1
ATOM 1589 O O . TYR A 1 218 ? 34.635 59.386 7.867 1.00 45.47 196 TYR A O 1
ATOM 1598 N N . LYS A 1 219 ? 33.196 57.818 7.130 1.00 43.71 197 LYS A N 1
ATOM 1599 C CA . LYS A 1 219 ? 33.639 57.875 5.736 1.00 48.63 197 LYS A CA 1
ATOM 1600 C C . LYS A 1 219 ? 32.468 58.223 4.822 1.00 52.73 197 LYS A C 1
ATOM 1601 O O . LYS A 1 219 ? 31.325 57.873 5.114 1.00 52.36 197 LYS A O 1
ATOM 1607 N N . PRO A 1 220 ? 32.751 58.907 3.703 1.00 55.43 198 PRO A N 1
ATOM 1608 C CA . PRO A 1 220 ? 31.706 59.292 2.748 1.00 58.09 198 PRO A CA 1
ATOM 1609 C C . PRO A 1 220 ? 30.929 58.082 2.232 1.00 60.46 198 PRO A C 1
ATOM 1610 O O . PRO A 1 220 ? 31.535 57.044 1.961 1.00 56.59 198 PRO A O 1
ATOM 1614 N N . PHE A 1 232 ? 16.338 41.188 7.936 1.00 77.17 210 PHE A N 1
ATOM 1615 C CA . PHE A 1 232 ? 16.861 40.649 6.686 1.00 77.00 210 PHE A CA 1
ATOM 1616 C C . PHE A 1 232 ? 16.696 39.133 6.625 1.00 77.56 210 PHE A C 1
ATOM 1617 O O . PHE A 1 232 ? 16.030 38.606 5.733 1.00 76.14 210 PHE A O 1
ATOM 1625 N N . TYR A 1 233 ? 17.307 38.441 7.580 1.00 78.80 211 TYR A N 1
ATOM 1626 C CA . TYR A 1 233 ? 17.215 36.989 7.670 1.00 75.53 211 TYR A CA 1
ATOM 1627 C C . TYR A 1 233 ? 15.965 36.610 8.452 1.00 71.90 211 TYR A C 1
ATOM 1628 O O . TYR A 1 233 ? 15.354 35.568 8.211 1.00 68.72 211 TYR A O 1
ATOM 1637 N N . GLN A 1 234 ? 15.591 37.473 9.391 1.00 71.64 212 GLN A N 1
ATOM 1638 C CA . GLN A 1 234 ? 14.424 37.246 10.232 1.00 66.49 212 GLN A CA 1
ATOM 1639 C C . GLN A 1 234 ? 13.124 37.604 9.508 1.00 63.04 212 GLN A C 1
ATOM 1640 O O . GLN A 1 234 ? 12.055 37.642 10.117 1.00 57.20 212 GLN A O 1
ATOM 1646 N N . LEU A 1 235 ? 13.220 37.864 8.206 1.00 60.37 213 LEU A N 1
ATOM 1647 C CA . LEU A 1 235 ? 12.045 38.192 7.401 1.00 56.14 213 LEU A CA 1
ATOM 1648 C C . LEU A 1 235 ? 11.531 36.992 6.607 1.00 57.17 213 LEU A C 1
ATOM 1649 O O . LEU A 1 235 ? 10.592 37.115 5.821 1.00 52.09 213 LEU A O 1
ATOM 1654 N N . LYS A 1 236 ? 12.148 35.834 6.817 1.00 61.06 214 LYS A N 1
ATOM 1655 C CA . LYS A 1 236 ? 11.737 34.614 6.129 1.00 62.24 214 LYS A CA 1
ATOM 1656 C C . LYS A 1 236 ? 11.029 33.657 7.080 1.00 55.77 214 LYS A C 1
ATOM 1657 O O . LYS A 1 236 ? 11.603 33.231 8.080 1.00 59.05 214 LYS A O 1
ATOM 1663 N N . LEU A 1 237 ? 9.785 33.315 6.761 1.00 55.21 215 LEU A N 1
ATOM 1664 C CA . LEU A 1 237 ? 9.002 32.414 7.601 1.00 55.97 215 LEU A CA 1
ATOM 1665 C C . LEU A 1 237 ? 9.580 31.006 7.609 1.00 61.76 215 LEU A C 1
ATOM 1666 O O . LEU A 1 237 ? 9.304 30.219 8.513 1.00 62.26 215 LEU A O 1
ATOM 1671 N N . ALA A 1 238 ? 10.380 30.693 6.596 1.00 62.87 216 ALA A N 1
ATOM 1672 C CA . ALA A 1 238 ? 11.003 29.380 6.493 1.00 63.13 216 ALA A CA 1
ATOM 1673 C C . ALA A 1 238 ? 12.011 29.149 7.616 1.00 67.17 216 ALA A C 1
ATOM 1674 O O . ALA A 1 238 ? 12.220 28.016 8.050 1.00 70.20 216 ALA A O 1
ATOM 1676 N N . ASN A 1 239 ? 12.634 30.226 8.084 1.00 64.29 217 ASN A N 1
ATOM 1677 C CA . ASN A 1 239 ? 13.666 30.122 9.110 1.00 65.50 217 ASN A CA 1
ATOM 1678 C C . ASN A 1 239 ? 13.103 30.123 10.528 1.00 67.34 217 ASN A C 1
ATOM 1679 O O . ASN A 1 239 ? 13.841 30.318 11.496 1.00 67.62 217 ASN A O 1
ATOM 1684 N N . TYR A 1 240 ? 11.797 29.902 10.645 1.00 66.77 218 TYR A N 1
ATOM 1685 C CA . TYR A 1 240 ? 11.143 29.852 11.946 1.00 58.90 218 TYR A CA 1
ATOM 1686 C C . TYR A 1 240 ? 10.571 28.472 12.225 1.00 65.72 218 TYR A C 1
ATOM 1687 O O . TYR A 1 240 ? 10.019 27.825 11.336 1.00 70.01 218 TYR A O 1
ATOM 1696 N N . SER A 1 241 ? 10.707 28.024 13.467 1.00 64.30 219 SER A N 1
ATOM 1697 C CA . SER A 1 241 ? 10.107 26.771 13.890 1.00 66.23 219 SER A CA 1
ATOM 1698 C C . SER A 1 241 ? 8.620 27.013 14.106 1.00 64.30 219 SER A C 1
ATOM 1699 O O . SER A 1 241 ? 7.802 26.753 13.222 1.00 66.67 219 SER A O 1
ATOM 1702 N N . LYS A 1 242 ? 8.279 27.529 15.284 1.00 55.42 220 LYS A N 1
ATOM 1703 C CA . LYS A 1 242 ? 6.901 27.890 15.601 1.00 53.43 220 LYS A CA 1
ATOM 1704 C C . LYS A 1 242 ? 6.835 29.037 16.615 1.00 47.26 220 LYS A C 1
ATOM 1705 O O . LYS A 1 242 ? 5.947 29.074 17.468 1.00 47.97 220 LYS A O 1
ATOM 1711 N N . GLU A 1 243 ? 7.785 29.965 16.520 1.00 48.46 221 GLU A N 1
ATOM 1712 C CA . GLU A 1 243 ? 7.755 31.182 17.325 1.00 41.81 221 GLU A CA 1
ATOM 1713 C C . GLU A 1 243 ? 6.730 32.138 16.723 1.00 38.01 221 GLU A C 1
ATOM 1714 O O . GLU A 1 243 ? 7.087 33.082 16.016 1.00 38.67 221 GLU A O 1
ATOM 1720 N N . TYR A 1 244 ? 5.459 31.890 17.015 1.00 34.93 222 TYR A N 1
ATOM 1721 C CA . TYR A 1 244 ? 4.357 32.549 16.318 1.00 37.44 222 TYR A CA 1
ATOM 1722 C C . TYR A 1 244 ? 4.291 34.063 16.502 1.00 36.34 222 TYR A C 1
ATOM 1723 O O . TYR A 1 244 ? 3.769 34.771 15.645 1.00 35.48 222 TYR A O 1
ATOM 1732 N N . TYR A 1 245 ? 4.812 34.559 17.619 1.00 35.55 223 TYR A N 1
ATOM 1733 C CA . TYR A 1 245 ? 4.846 35.997 17.849 1.00 29.86 223 TYR A CA 1
ATOM 1734 C C . TYR A 1 245 ? 5.851 36.675 16.923 1.00 31.27 223 TYR A C 1
ATOM 1735 O O . TYR A 1 245 ? 5.558 37.705 16.315 1.00 27.17 223 TYR A O 1
ATOM 1744 N N . PHE A 1 246 ? 7.037 36.089 16.818 1.00 27.32 224 PHE A N 1
ATOM 1745 C CA . PHE A 1 246 ? 8.087 36.661 15.989 1.00 37.08 224 PHE A CA 1
ATOM 1746 C C . PHE A 1 246 ? 7.846 36.417 14.499 1.00 36.04 224 PHE A C 1
ATOM 1747 O O . PHE A 1 246 ? 8.402 37.113 13.649 1.00 37.61 224 PHE A O 1
ATOM 1755 N N . MET A 1 247 ? 6.999 35.441 14.190 1.00 33.20 225 MET A N 1
ATOM 1756 C CA . MET A 1 247 ? 6.627 35.163 12.809 1.00 35.24 225 MET A CA 1
ATOM 1757 C C . MET A 1 247 ? 5.617 36.185 12.293 1.00 34.44 225 MET A C 1
ATOM 1758 O O . MET A 1 247 ? 5.326 36.230 11.100 1.00 35.90 225 MET A O 1
ATOM 1763 N N . LEU A 1 248 ? 5.084 37.005 13.196 1.00 30.34 226 LEU A N 1
ATOM 1764 C CA . LEU A 1 248 ? 4.212 38.106 12.803 1.00 32.92 226 LEU A CA 1
ATOM 1765 C C . LEU A 1 248 ? 5.016 39.229 12.154 1.00 32.30 226 LEU A C 1
ATOM 1766 O O . LEU A 1 248 ? 4.484 39.998 11.356 1.00 30.94 226 LEU A O 1
ATOM 1771 N N . PHE A 1 249 ? 6.296 39.322 12.511 1.00 29.80 227 PHE A N 1
ATOM 1772 C CA . PHE A 1 249 ? 7.174 40.370 11.995 1.00 31.66 227 PHE A CA 1
ATOM 1773 C C . PHE A 1 249 ? 7.386 40.270 10.479 1.00 33.22 227 PHE A C 1
ATOM 1774 O O . PHE A 1 249 ? 7.352 41.284 9.782 1.00 33.30 227 PHE A O 1
ATOM 1782 N N . PRO A 1 250 ? 7.621 39.054 9.962 1.00 31.50 228 PRO A N 1
ATOM 1783 C CA . PRO A 1 250 ? 7.651 38.923 8.498 1.00 40.49 228 PRO A CA 1
ATOM 1784 C C . PRO A 1 250 ? 6.306 39.306 7.880 1.00 36.84 228 PRO A C 1
ATOM 1785 O O . PRO A 1 250 ? 6.272 39.935 6.822 1.00 31.22 228 PRO A O 1
ATOM 1789 N N . LEU A 1 251 ? 5.211 38.943 8.542 1.00 33.35 229 LEU A N 1
ATOM 1790 C CA . LEU A 1 251 ? 3.882 39.282 8.044 1.00 36.02 229 LEU A CA 1
ATOM 1791 C C . LEU A 1 251 ? 3.675 40.792 8.000 1.00 33.53 229 LEU A C 1
ATOM 1792 O O . LEU A 1 251 ? 3.101 41.317 7.050 1.00 36.31 229 LEU A O 1
ATOM 1797 N N . ARG A 1 252 ? 4.144 41.489 9.031 1.00 35.34 230 ARG A N 1
ATOM 1798 C CA . ARG A 1 252 ? 4.007 42.940 9.079 1.00 34.40 230 ARG A CA 1
ATOM 1799 C C . ARG A 1 252 ? 4.765 43.584 7.922 1.00 35.66 230 ARG A C 1
ATOM 1800 O O . ARG A 1 252 ? 4.306 44.563 7.336 1.00 33.43 230 ARG A O 1
ATOM 1808 N N . PHE A 1 253 ? 5.925 43.029 7.590 1.00 32.22 231 PHE A N 1
ATOM 1809 C CA . PHE A 1 253 ? 6.682 43.516 6.449 1.00 35.93 231 PHE A CA 1
ATOM 1810 C C . PHE A 1 253 ? 5.912 43.255 5.156 1.00 35.07 231 PHE A C 1
ATOM 1811 O O . PHE A 1 253 ? 5.823 44.126 4.292 1.00 34.51 231 PHE A O 1
ATOM 1819 N N . TYR A 1 254 ? 5.347 42.058 5.035 1.00 35.35 232 TYR A N 1
ATOM 1820 C CA . TYR A 1 254 ? 4.595 41.689 3.840 1.00 38.09 232 TYR A CA 1
ATOM 1821 C C . TYR A 1 254 ? 3.432 42.648 3.601 1.00 41.33 232 TYR A C 1
ATOM 1822 O O . TYR A 1 254 ? 3.184 43.064 2.470 1.00 42.51 232 TYR A O 1
ATOM 1831 N N . PHE A 1 255 ? 2.731 43.006 4.674 1.00 37.09 233 PHE A N 1
ATOM 1832 C CA . PHE A 1 255 ? 1.542 43.846 4.571 1.00 37.40 233 PHE A CA 1
ATOM 1833 C C . PHE A 1 255 ? 1.818 45.317 4.866 1.00 35.48 233 PHE A C 1
ATOM 1834 O O . PHE A 1 255 ? 0.889 46.073 5.150 1.00 38.35 233 PHE A O 1
ATOM 1842 N N . LYS A 1 256 ? 3.082 45.727 4.802 1.00 31.26 234 LYS A N 1
ATOM 1843 C CA . LYS A 1 256 ? 3.453 47.081 5.221 1.00 38.10 234 LYS A CA 1
ATOM 1844 C C . LYS A 1 256 ? 2.699 48.161 4.441 1.00 42.86 234 LYS A C 1
ATOM 1845 O O . LYS A 1 256 ? 2.410 49.233 4.974 1.00 40.77 234 LYS A O 1
ATOM 1851 N N . ASN A 1 257 ? 2.382 47.872 3.181 1.00 37.19 235 ASN A N 1
ATOM 1852 C CA . ASN A 1 257 ? 1.712 48.843 2.321 1.00 39.95 235 ASN A CA 1
ATOM 1853 C C . ASN A 1 257 ? 0.200 48.667 2.270 1.00 42.83 235 ASN A C 1
ATOM 1854 O O . ASN A 1 257 ? -0.483 49.316 1.476 1.00 43.88 235 ASN A O 1
ATOM 1859 N N . ASP A 1 258 ? -0.318 47.781 3.111 1.00 36.89 236 ASP A N 1
ATOM 1860 C CA . ASP A 1 258 ? -1.756 47.644 3.273 1.00 44.69 236 ASP A CA 1
ATOM 1861 C C . ASP A 1 258 ? -2.151 48.320 4.578 1.00 45.59 236 ASP A C 1
ATOM 1862 O O . ASP A 1 258 ? -1.850 47.813 5.658 1.00 45.88 236 ASP A O 1
ATOM 1867 N N . PRO A 1 259 ? -2.832 49.470 4.486 1.00 49.11 237 PRO A N 1
ATOM 1868 C CA . PRO A 1 259 ? -3.129 50.271 5.679 1.00 54.79 237 PRO A CA 1
ATOM 1869 C C . PRO A 1 259 ? -3.887 49.480 6.744 1.00 50.06 237 PRO A C 1
ATOM 1870 O O . PRO A 1 259 ? -3.420 49.366 7.875 1.00 50.95 237 PRO A O 1
ATOM 1874 N N . THR A 1 260 ? -5.040 48.936 6.375 1.00 46.69 238 THR A N 1
ATOM 1875 C CA . THR A 1 260 ? -5.896 48.241 7.326 1.00 48.26 238 THR A CA 1
ATOM 1876 C C . THR A 1 260 ? -5.159 47.126 8.069 1.00 47.21 238 THR A C 1
ATOM 1877 O O . THR A 1 260 ? -5.229 47.033 9.293 1.00 45.36 238 THR A O 1
ATOM 1881 N N . ILE A 1 261 ? -4.451 46.285 7.323 1.00 47.24 239 ILE A N 1
ATOM 1882 C CA . ILE A 1 261 ? -3.778 45.135 7.914 1.00 43.86 239 ILE A CA 1
ATOM 1883 C C . ILE A 1 261 ? -2.513 45.518 8.679 1.00 42.04 239 ILE A C 1
ATOM 1884 O O . ILE A 1 261 ? -2.183 44.897 9.689 1.00 42.16 239 ILE A O 1
ATOM 1889 N N . SER A 1 262 ? -1.808 46.539 8.203 1.00 38.75 240 SER A N 1
ATOM 1890 C CA . SER A 1 262 ? -0.594 46.981 8.878 1.00 41.80 240 SER A CA 1
ATOM 1891 C C . SER A 1 262 ? -0.911 47.627 10.227 1.00 43.27 240 SER A C 1
ATOM 1892 O O . SER A 1 262 ? -0.150 47.478 11.181 1.00 43.94 240 SER A O 1
ATOM 1895 N N . LYS A 1 263 ? -2.037 48.336 10.305 1.00 43.04 241 LYS A N 1
ATOM 1896 C CA . LYS A 1 263 ? -2.507 48.892 11.575 1.00 44.72 241 LYS A CA 1
ATOM 1897 C C . LYS A 1 263 ? -2.827 47.788 12.575 1.00 42.95 241 LYS A C 1
ATOM 1898 O O . LYS A 1 263 ? -2.487 47.884 13.757 1.00 37.99 241 LYS A O 1
ATOM 1904 N N . GLN A 1 264 ? -3.497 46.744 12.100 1.00 41.28 242 GLN A N 1
ATOM 1905 C CA . GLN A 1 264 ? -3.881 45.643 12.966 1.00 39.86 242 GLN A CA 1
ATOM 1906 C C . GLN A 1 264 ? -2.652 44.899 13.473 1.00 40.59 242 GLN A C 1
ATOM 1907 O O . GLN A 1 264 ? -2.559 44.573 14.654 1.00 41.55 242 GLN A O 1
ATOM 1913 N N . LEU A 1 265 ? -1.705 44.641 12.578 1.00 37.24 243 LEU A N 1
ATOM 1914 C CA . LEU A 1 265 ? -0.483 43.944 12.958 1.00 39.98 243 LEU A CA 1
ATOM 1915 C C . LEU A 1 265 ? 0.362 44.784 13.911 1.00 36.34 243 LEU A C 1
ATOM 1916 O O . LEU A 1 265 ? 0.945 44.256 14.858 1.00 34.73 243 LEU A O 1
ATOM 1921 N N . GLU A 1 266 ? 0.418 46.089 13.663 1.00 33.54 244 GLU A N 1
ATOM 1922 C CA . GLU A 1 266 ? 1.160 46.991 14.534 1.00 34.69 244 GLU A CA 1
ATOM 1923 C C . GLU A 1 266 ? 0.549 46.987 15.932 1.00 40.40 244 GLU A C 1
ATOM 1924 O O . GLU A 1 266 ? 1.264 46.958 16.934 1.00 36.53 244 GLU A O 1
ATOM 1930 N N . TYR A 1 267 ? -0.777 47.013 15.995 1.00 34.83 245 TYR A N 1
ATOM 1931 C CA . TYR A 1 267 ? -1.472 46.973 17.272 1.00 38.40 245 TYR A CA 1
ATOM 1932 C C . TYR A 1 267 ? -1.162 45.684 18.024 1.00 37.30 245 TYR A C 1
ATOM 1933 O O . TYR A 1 267 ? -0.842 45.707 19.211 1.00 35.23 245 TYR A O 1
ATOM 1942 N N . ILE A 1 268 ? -1.259 44.562 17.321 1.00 35.47 246 ILE A N 1
ATOM 1943 C CA . ILE A 1 268 ? -1.031 43.252 17.919 1.00 38.07 246 ILE A CA 1
ATOM 1944 C C . ILE A 1 268 ? 0.389 43.109 18.456 1.00 38.72 246 ILE A C 1
ATOM 1945 O O . ILE A 1 268 ? 0.594 42.705 19.603 1.00 33.72 246 ILE A O 1
ATOM 1950 N N . ILE A 1 269 ? 1.362 43.443 17.616 1.00 34.06 247 ILE A N 1
ATOM 1951 C CA . ILE A 1 269 ? 2.769 43.304 17.965 1.00 32.78 247 ILE A CA 1
ATOM 1952 C C . ILE A 1 269 ? 3.195 44.294 19.049 1.00 34.68 247 ILE A C 1
ATOM 1953 O O . ILE A 1 269 ? 3.839 43.914 20.027 1.00 29.27 247 ILE A O 1
ATOM 1958 N N . GLU A 1 270 ? 2.812 45.557 18.882 1.00 33.48 248 GLU A N 1
ATOM 1959 C CA . GLU A 1 270 ? 3.347 46.638 19.706 1.00 32.13 248 GLU A CA 1
ATOM 1960 C C . GLU A 1 270 ? 2.488 47.033 20.916 1.00 36.98 248 GLU A C 1
ATOM 1961 O O . GLU A 1 270 ? 3.000 47.591 21.887 1.00 34.24 248 GLU A O 1
ATOM 1967 N N . THR A 1 271 ? 1.191 46.759 20.864 1.00 33.49 249 THR A N 1
ATOM 1968 C CA . THR A 1 271 ? 0.321 47.127 21.980 1.00 38.12 249 THR A CA 1
ATOM 1969 C C . THR A 1 271 ? -0.175 45.909 22.753 1.00 36.57 249 THR A C 1
ATOM 1970 O O . THR A 1 271 ? 0.076 45.780 23.951 1.00 37.92 249 THR A O 1
ATOM 1974 N N . LYS A 1 272 ? -0.872 45.013 22.067 1.00 32.67 250 LYS A N 1
ATOM 1975 C CA . LYS A 1 272 ? -1.403 43.826 22.720 1.00 32.87 250 LYS A CA 1
ATOM 1976 C C . LYS A 1 272 ? -0.300 42.981 23.352 1.00 38.55 250 LYS A C 1
ATOM 1977 O O . LYS A 1 272 ? -0.440 42.517 24.484 1.00 36.65 250 LYS A O 1
ATOM 1983 N N . PHE A 1 273 ? 0.795 42.784 22.621 1.00 37.28 251 PHE A N 1
ATOM 1984 C CA . PHE A 1 273 ? 1.898 41.961 23.111 1.00 30.61 251 PHE A CA 1
ATOM 1985 C C . PHE A 1 273 ? 3.167 42.777 23.343 1.00 29.22 251 PHE A C 1
ATOM 1986 O O . PHE A 1 273 ? 4.247 42.222 23.537 1.00 29.10 251 PHE A O 1
ATOM 1994 N N . GLY A 1 274 ? 3.025 44.096 23.325 1.00 29.64 252 GLY A N 1
ATOM 1995 C CA . GLY A 1 274 ? 4.154 44.993 23.492 1.00 31.58 252 GLY A CA 1
ATOM 1996 C C . GLY A 1 274 ? 4.998 44.734 24.728 1.00 28.79 252 GLY A C 1
ATOM 1997 O O . GLY A 1 274 ? 6.223 44.801 24.667 1.00 27.05 252 GLY A O 1
ATOM 1998 N N . LEU A 1 275 ? 4.349 44.435 25.850 1.00 29.81 253 LEU A N 1
ATOM 1999 C CA . LEU A 1 275 ? 5.062 44.257 27.117 1.00 29.86 253 LEU A CA 1
ATOM 2000 C C . LEU A 1 275 ? 5.856 42.949 27.152 1.00 25.87 253 LEU A C 1
ATOM 2001 O O . LEU A 1 275 ? 6.914 42.873 27.776 1.00 26.26 253 LEU A O 1
ATOM 2006 N N . TYR A 1 276 ? 5.342 41.923 26.482 1.00 24.77 254 TYR A N 1
ATOM 2007 C CA . TYR A 1 276 ? 6.070 40.666 26.347 1.00 27.36 254 TYR A CA 1
ATOM 2008 C C . TYR A 1 276 ? 7.412 40.893 25.657 1.00 27.60 254 TYR A C 1
ATOM 2009 O O . TYR A 1 276 ? 8.433 40.352 26.074 1.00 24.70 254 TYR A O 1
ATOM 2018 N N . LYS A 1 277 ? 7.401 41.688 24.592 1.00 26.77 255 LYS A N 1
ATOM 2019 C CA . LYS A 1 277 ? 8.619 41.965 23.836 1.00 28.75 255 LYS A CA 1
ATOM 2020 C C . LYS A 1 277 ? 9.582 42.836 24.640 1.00 27.17 255 LYS A C 1
ATOM 2021 O O . LYS A 1 277 ? 10.792 42.621 24.614 1.00 26.62 255 LYS A O 1
ATOM 2027 N N . GLN A 1 278 ? 9.038 43.810 25.363 1.00 25.91 256 GLN A N 1
ATOM 2028 C CA . GLN A 1 278 ? 9.866 44.733 26.131 1.00 26.45 256 GLN A CA 1
ATOM 2029 C C . GLN A 1 278 ? 10.590 44.004 27.260 1.00 25.79 256 GLN A C 1
ATOM 2030 O O . GLN A 1 278 ? 11.761 44.262 27.522 1.00 25.85 256 GLN A O 1
ATOM 2036 N N . LEU A 1 279 ? 9.887 43.088 27.919 1.00 25.36 257 LEU A N 1
ATOM 2037 C CA . LEU A 1 279 ? 10.479 42.292 28.990 1.00 28.06 257 LEU A CA 1
ATOM 2038 C C . LEU A 1 279 ? 11.587 41.365 28.493 1.00 27.67 257 LEU A C 1
ATOM 2039 O O . LEU A 1 279 ? 12.551 41.112 29.212 1.00 24.69 257 LEU A O 1
ATOM 2044 N N . LEU A 1 280 ? 11.449 40.861 27.268 1.00 24.01 258 LEU A N 1
ATOM 2045 C CA . LEU A 1 280 ? 12.495 40.033 26.674 1.00 25.31 258 LEU A CA 1
ATOM 2046 C C . LEU A 1 280 ? 13.755 40.858 26.435 1.00 25.86 258 LEU A C 1
ATOM 2047 O O . LEU A 1 280 ? 14.864 40.422 26.752 1.00 25.24 258 LEU A O 1
ATOM 2052 N N . VAL A 1 281 ? 13.574 42.049 25.872 1.00 21.23 259 VAL A N 1
ATOM 2053 C CA . VAL A 1 281 ? 14.685 42.967 25.635 1.00 23.31 259 VAL A CA 1
ATOM 2054 C C . VAL A 1 281 ? 15.344 43.404 26.945 1.00 23.88 259 VAL A C 1
ATOM 2055 O O . VAL A 1 281 ? 16.564 43.562 27.018 1.00 24.72 259 VAL A O 1
ATOM 2059 N N . ARG A 1 282 ? 14.527 43.603 27.975 1.00 25.66 260 ARG A N 1
ATOM 2060 C CA . ARG A 1 282 ? 15.024 44.057 29.268 1.00 23.03 260 ARG A CA 1
ATOM 2061 C C . ARG A 1 282 ? 15.850 42.963 29.945 1.00 22.28 260 ARG A C 1
ATOM 2062 O O . ARG A 1 282 ? 16.830 43.250 30.623 1.00 22.85 260 ARG A O 1
ATOM 2070 N N . ILE A 1 283 ? 15.458 41.709 29.742 1.00 23.95 261 ILE A N 1
ATOM 2071 C CA . ILE A 1 283 ? 16.244 40.572 30.217 1.00 24.45 261 ILE A CA 1
ATOM 2072 C C . ILE A 1 283 ? 17.545 40.436 29.416 1.00 24.59 261 ILE A C 1
ATOM 2073 O O . ILE A 1 283 ? 18.587 40.103 29.974 1.00 25.07 261 ILE A O 1
ATOM 2078 N N . ASP A 1 284 ? 17.487 40.699 28.111 1.00 24.31 262 ASP A N 1
ATOM 2079 C CA . ASP A 1 284 ? 18.703 40.743 27.295 1.00 26.23 262 ASP A CA 1
ATOM 2080 C C . ASP A 1 284 ? 19.676 41.830 27.776 1.00 22.50 262 ASP A C 1
ATOM 2081 O O . ASP A 1 284 ? 20.889 41.651 27.729 1.00 25.06 262 ASP A O 1
ATOM 2086 N N . SER A 1 285 ? 19.137 42.955 28.237 1.00 24.44 263 SER A N 1
ATOM 2087 C CA . SER A 1 285 ? 19.962 44.031 28.786 1.00 25.30 263 SER A CA 1
ATOM 2088 C C . SER A 1 285 ? 20.742 43.580 30.026 1.00 25.68 263 SER A C 1
ATOM 2089 O O . SER A 1 285 ? 21.932 43.866 30.159 1.00 23.30 263 SER A O 1
ATOM 2092 N N . TYR A 1 286 ? 20.066 42.873 30.928 1.00 22.56 264 TYR A N 1
ATOM 2093 C CA . TYR A 1 286 ? 20.718 42.289 32.095 1.00 20.25 264 TYR A CA 1
ATOM 2094 C C . TYR A 1 286 ? 21.874 41.402 31.637 1.00 22.74 264 TYR A C 1
ATOM 2095 O O . TYR A 1 286 ? 23.021 41.599 32.041 1.00 22.55 264 TYR A O 1
ATOM 2104 N N . ARG A 1 287 ? 21.564 40.436 30.775 1.00 24.42 265 ARG A N 1
ATOM 2105 C CA . ARG A 1 287 ? 22.556 39.498 30.247 1.00 26.50 265 ARG A CA 1
ATOM 2106 C C . ARG A 1 287 ? 23.750 40.184 29.602 1.00 22.28 265 ARG A C 1
ATOM 2107 O O . ARG A 1 287 ? 24.900 39.866 29.904 1.00 22.77 265 ARG A O 1
ATOM 2115 N N . THR A 1 288 ? 23.467 41.112 28.696 1.00 20.64 266 THR A N 1
ATOM 2116 C CA . THR A 1 288 ? 24.517 41.808 27.959 1.00 24.57 266 THR A CA 1
ATOM 2117 C C . THR A 1 288 ? 25.433 42.594 28.891 1.00 23.74 266 THR A C 1
ATOM 2118 O O . THR A 1 288 ? 26.655 42.500 28.796 1.00 24.51 266 THR A O 1
ATOM 2122 N N . ILE A 1 289 ? 24.841 43.369 29.794 1.00 25.03 267 ILE A N 1
ATOM 2123 C CA . ILE A 1 289 ? 25.631 44.157 30.734 1.00 24.07 267 ILE A CA 1
ATOM 2124 C C . ILE A 1 289 ? 26.432 43.239 31.654 1.00 20.67 267 ILE A C 1
ATOM 2125 O O . ILE A 1 289 ? 27.615 43.468 31.895 1.00 19.51 267 ILE A O 1
ATOM 2130 N N . TYR A 1 290 ? 25.780 42.193 32.153 1.00 23.14 268 TYR A N 1
ATOM 2131 C CA . TYR A 1 290 ? 26.435 41.215 33.019 1.00 21.16 268 TYR A CA 1
ATOM 2132 C C . TYR A 1 290 ? 27.621 40.533 32.333 1.00 25.73 268 TYR A C 1
ATOM 2133 O O . TYR A 1 290 ? 28.722 40.481 32.883 1.00 25.68 268 TYR A O 1
ATOM 2142 N N . GLU A 1 291 ? 27.394 40.012 31.132 1.00 24.58 269 GLU A N 1
ATOM 2143 C CA . GLU A 1 291 ? 28.439 39.291 30.406 1.00 28.37 269 GLU A CA 1
ATOM 2144 C C . GLU A 1 291 ? 29.643 40.177 30.099 1.00 23.11 269 GLU A C 1
ATOM 2145 O O . GLU A 1 291 ? 30.772 39.696 30.034 1.00 24.81 269 GLU A O 1
ATOM 2151 N N . SER A 1 292 ? 29.398 41.472 29.922 1.00 22.84 270 SER A N 1
ATOM 2152 C CA . SER A 1 292 ? 30.472 42.422 29.637 1.00 26.79 270 SER A CA 1
ATOM 2153 C C . SER A 1 292 ? 31.301 42.724 30.884 1.00 23.16 270 SER A C 1
ATOM 2154 O O . SER A 1 292 ? 32.396 43.272 30.793 1.00 25.02 270 SER A O 1
ATOM 2157 N N . GLY A 1 293 ? 30.767 42.375 32.049 1.00 24.58 271 GLY A N 1
ATOM 2158 C CA . GLY A 1 293 ? 31.450 42.637 33.301 1.00 24.02 271 GLY A CA 1
ATOM 2159 C C . GLY A 1 293 ? 31.234 44.049 33.815 1.00 21.80 271 GLY A C 1
ATOM 2160 O O . GLY A 1 293 ? 32.147 44.651 34.373 1.00 23.08 271 GLY A O 1
ATOM 2161 N N . ASN A 1 294 ? 30.024 44.574 33.637 1.00 19.68 272 ASN A N 1
ATOM 2162 C CA . ASN A 1 294 ? 29.708 45.936 34.057 1.00 19.94 272 ASN A CA 1
ATOM 2163 C C . ASN A 1 294 ? 28.406 46.067 34.847 1.00 22.92 272 ASN A C 1
ATOM 2164 O O . ASN A 1 294 ? 27.951 47.174 35.112 1.00 24.14 272 ASN A O 1
ATOM 2169 N N . LEU A 1 295 ? 27.801 44.941 35.210 1.00 23.16 273 LEU A N 1
ATOM 2170 C CA . LEU A 1 295 ? 26.586 44.967 36.017 1.00 24.85 273 LEU A CA 1
ATOM 2171 C C . LEU A 1 295 ? 26.929 44.985 37.503 1.00 22.38 273 LEU A C 1
ATOM 2172 O O . LEU A 1 295 ? 27.450 44.009 38.033 1.00 24.39 273 LEU A O 1
ATOM 2177 N N . ASP A 1 296 ? 26.654 46.098 38.174 1.00 21.07 274 ASP A N 1
ATOM 2178 C CA . ASP A 1 296 ? 26.801 46.140 39.622 1.00 27.85 274 ASP A CA 1
ATOM 2179 C C . ASP A 1 296 ? 25.485 45.745 40.292 1.00 25.06 274 ASP A C 1
ATOM 2180 O O . ASP A 1 296 ? 24.443 45.657 39.636 1.00 22.31 274 ASP A O 1
ATOM 2185 N N . LEU A 1 297 ? 25.541 45.484 41.593 1.00 26.99 275 LEU A N 1
ATOM 2186 C CA . LEU A 1 297 ? 24.376 44.985 42.317 1.00 28.17 275 LEU A CA 1
ATOM 2187 C C . LEU A 1 297 ? 23.200 45.943 42.205 1.00 25.08 275 LEU A C 1
ATOM 2188 O O . LEU A 1 297 ? 22.073 45.529 41.937 1.00 24.50 275 LEU A O 1
ATOM 2193 N N . ASP A 1 298 ? 23.472 47.226 42.415 1.00 24.00 276 ASP A N 1
ATOM 2194 C CA . ASP A 1 298 ? 22.436 48.250 42.377 1.00 32.06 276 ASP A CA 1
ATOM 2195 C C . ASP A 1 298 ? 21.677 48.272 41.047 1.00 29.17 276 ASP A C 1
ATOM 2196 O O . ASP A 1 298 ? 20.464 48.462 41.022 1.00 28.82 276 ASP A O 1
ATOM 2201 N N . THR A 1 299 ? 22.388 48.066 39.944 1.00 27.85 277 THR A N 1
ATOM 2202 C CA . THR A 1 299 ? 21.745 48.058 38.637 1.00 30.20 277 THR A CA 1
ATOM 2203 C C . THR A 1 299 ? 20.984 46.754 38.426 1.00 28.81 277 THR A C 1
ATOM 2204 O O . THR A 1 299 ? 19.867 46.758 37.906 1.00 25.03 277 THR A O 1
ATOM 2208 N N . ALA A 1 300 ? 21.585 45.642 38.844 1.00 24.55 278 ALA A N 1
ATOM 2209 C CA . ALA A 1 300 ? 20.930 44.343 38.742 1.00 25.49 278 ALA A CA 1
ATOM 2210 C C . ALA A 1 300 ? 19.623 44.350 39.519 1.00 24.19 278 ALA A C 1
ATOM 2211 O O . ALA A 1 300 ? 18.610 43.829 39.057 1.00 25.49 278 ALA A O 1
ATOM 2213 N N . LYS A 1 301 ? 19.658 44.944 40.706 1.00 26.85 279 LYS A N 1
ATOM 2214 C CA . LYS A 1 301 ? 18.484 45.015 41.562 1.00 28.24 279 LYS A CA 1
ATOM 2215 C C . LYS A 1 301 ? 17.387 45.870 40.942 1.00 26.09 279 LYS A C 1
ATOM 2216 O O . LYS A 1 301 ? 16.215 45.510 40.990 1.00 25.68 279 LYS A O 1
ATOM 2222 N N . SER A 1 302 ? 17.764 47.007 40.367 1.00 24.39 280 SER A N 1
ATOM 2223 C CA . SER A 1 302 ? 16.778 47.888 39.759 1.00 24.53 280 SER A CA 1
ATOM 2224 C C . SER A 1 302 ? 16.070 47.170 38.606 1.00 26.35 280 SER A C 1
ATOM 2225 O O . SER A 1 302 ? 14.858 47.280 38.448 1.00 26.33 280 SER A O 1
ATOM 2228 N N . ILE A 1 303 ? 16.834 46.423 37.816 1.00 25.33 281 ILE A N 1
ATOM 2229 C CA . ILE A 1 303 ? 16.272 45.663 36.709 1.00 26.52 281 ILE A CA 1
ATOM 2230 C C . ILE A 1 303 ? 15.321 44.575 37.208 1.00 25.38 281 ILE A C 1
ATOM 2231 O O . ILE A 1 303 ? 14.201 44.447 36.714 1.00 22.96 281 ILE A O 1
ATOM 2236 N N . ILE A 1 304 ? 15.773 43.802 38.193 1.00 26.78 282 ILE A N 1
ATOM 2237 C CA . ILE A 1 304 ? 14.970 42.721 38.765 1.00 26.04 282 ILE A CA 1
ATOM 2238 C C . ILE A 1 304 ? 13.675 43.241 39.386 1.00 26.08 282 ILE A C 1
ATOM 2239 O O . ILE A 1 304 ? 12.612 42.646 39.226 1.00 27.05 282 ILE A O 1
ATOM 2244 N N . ILE A 1 305 ? 13.768 44.355 40.098 1.00 27.14 283 ILE A N 1
ATOM 2245 C CA . ILE A 1 305 ? 12.587 44.968 40.696 1.00 28.26 283 ILE A CA 1
ATOM 2246 C C . ILE A 1 305 ? 11.563 45.394 39.645 1.00 31.92 283 ILE A C 1
ATOM 2247 O O . ILE A 1 305 ? 10.362 45.162 39.811 1.00 28.54 283 ILE A O 1
ATOM 2252 N N . SER A 1 306 ? 12.034 46.014 38.564 1.00 23.58 284 SER A N 1
ATOM 2253 C CA . SER A 1 306 ? 11.134 46.460 37.507 1.00 24.95 284 SER A CA 1
ATOM 2254 C C . SER A 1 306 ? 10.456 45.279 36.826 1.00 26.87 284 SER A C 1
ATOM 2255 O O . SER A 1 306 ? 9.305 45.376 36.406 1.00 32.55 284 SER A O 1
ATOM 2258 N N . ILE A 1 307 ? 11.175 44.166 36.718 1.00 26.87 285 ILE A N 1
ATOM 2259 C CA . ILE A 1 307 ? 10.658 42.984 36.033 1.00 26.51 285 ILE A CA 1
ATOM 2260 C C . ILE A 1 307 ? 9.595 42.274 36.866 1.00 33.35 285 ILE A C 1
ATOM 2261 O O . ILE A 1 307 ? 8.579 41.823 36.339 1.00 29.99 285 ILE A O 1
ATOM 2266 N N . ILE A 1 308 ? 9.838 42.184 38.170 1.00 27.18 286 ILE A N 1
ATOM 2267 C CA . ILE A 1 308 ? 8.893 41.574 39.100 1.00 34.31 286 ILE A CA 1
ATOM 2268 C C . ILE A 1 308 ? 7.547 42.287 39.064 1.00 33.99 286 ILE A C 1
ATOM 2269 O O . ILE A 1 308 ? 6.498 41.645 39.034 1.00 40.97 286 ILE A O 1
ATOM 2274 N N . LYS A 1 309 ? 7.584 43.616 39.061 1.00 31.33 287 LYS A N 1
ATOM 2275 C CA . LYS A 1 309 ? 6.366 44.416 38.987 1.00 38.35 287 LYS A CA 1
ATOM 2276 C C . LYS A 1 309 ? 5.602 44.203 37.678 1.00 37.39 287 LYS A C 1
ATOM 2277 O O . LYS A 1 309 ? 4.391 43.994 37.686 1.00 37.55 287 LYS A O 1
ATOM 2283 N N . ASP A 1 310 ? 6.314 44.253 36.557 1.00 38.28 288 ASP A N 1
ATOM 2284 C CA . ASP A 1 310 ? 5.675 44.232 35.239 1.00 37.98 288 ASP A CA 1
ATOM 2285 C C . ASP A 1 310 ? 5.232 42.845 34.780 1.00 32.96 288 ASP A C 1
ATOM 2286 O O . ASP A 1 310 ? 4.295 42.716 33.994 1.00 36.49 288 ASP A O 1
ATOM 2291 N N . ILE A 1 311 ? 5.910 41.814 35.269 1.00 32.99 289 ILE A N 1
ATOM 2292 C CA . ILE A 1 311 ? 5.625 40.442 34.872 1.00 32.17 289 ILE A CA 1
ATOM 2293 C C . ILE A 1 311 ? 4.194 40.039 35.235 1.00 36.66 289 ILE A C 1
ATOM 2294 O O . ILE A 1 311 ? 3.606 39.153 34.606 1.00 36.57 289 ILE A O 1
ATOM 2299 N N . ARG A 1 312 ? 3.635 40.712 36.238 1.00 35.40 290 ARG A N 1
ATOM 2300 C CA . ARG A 1 312 ? 2.297 40.395 36.725 1.00 39.41 290 ARG A CA 1
ATOM 2301 C C . ARG A 1 312 ? 1.219 40.878 35.760 1.00 37.25 290 ARG A C 1
ATOM 2302 O O . ARG A 1 312 ? 0.061 40.466 35.852 1.00 35.95 290 ARG A O 1
ATOM 2310 N N . LYS A 1 313 ? 1.604 41.754 34.838 1.00 38.67 291 LYS A N 1
ATOM 2311 C CA . LYS A 1 313 ? 0.677 42.266 33.836 1.00 37.69 291 LYS A CA 1
ATOM 2312 C C . LYS A 1 313 ? 0.507 41.272 32.692 1.00 37.97 291 LYS A C 1
ATOM 2313 O O . LYS A 1 313 ? -0.445 41.362 31.917 1.00 44.26 291 LYS A O 1
ATOM 2319 N N . LEU A 1 314 ? 1.434 40.326 32.594 1.00 35.95 292 LEU A N 1
ATOM 2320 C CA . LEU A 1 314 ? 1.401 39.324 31.535 1.00 36.51 292 LEU A CA 1
ATOM 2321 C C . LEU A 1 314 ? 0.435 38.191 31.867 1.00 43.95 292 LEU A C 1
ATOM 2322 O O . LEU A 1 314 ? -0.073 38.104 32.987 1.00 42.80 292 LEU A O 1
ATOM 2327 N N . ASN A 1 315 ? 0.188 37.326 30.887 1.00 39.60 293 ASN A N 1
ATOM 2328 C CA . ASN A 1 315 ? -0.666 36.162 31.087 1.00 41.69 293 ASN A CA 1
ATOM 2329 C C . ASN A 1 315 ? 0.041 34.871 30.686 1.00 44.06 293 ASN A C 1
ATOM 2330 O O . ASN A 1 315 ? 0.788 34.845 29.707 1.00 42.65 293 ASN A O 1
ATOM 2335 N N . GLY A 1 316 ? -0.191 33.806 31.450 1.00 37.16 294 GLY A N 1
ATOM 2336 C CA . GLY A 1 316 ? 0.381 32.505 31.147 1.00 36.70 294 GLY A CA 1
ATOM 2337 C C . GLY A 1 316 ? 1.778 32.291 31.700 1.00 42.23 294 GLY A C 1
ATOM 2338 O O . GLY A 1 316 ? 2.478 31.362 31.297 1.00 41.87 294 GLY A O 1
ATOM 2339 N N . ILE A 1 317 ? 2.188 33.143 32.634 1.00 41.18 295 ILE A N 1
ATOM 2340 C CA . ILE A 1 317 ? 3.537 33.069 33.184 1.00 37.84 295 ILE A CA 1
ATOM 2341 C C . ILE A 1 317 ? 3.594 32.170 34.414 1.00 43.32 295 ILE A C 1
ATOM 2342 O O . ILE A 1 317 ? 2.750 32.264 35.304 1.00 43.52 295 ILE A O 1
ATOM 2347 N N . ASP A 1 318 ? 4.590 31.292 34.452 1.00 39.98 296 ASP A N 1
ATOM 2348 C CA . ASP A 1 318 ? 4.826 30.461 35.623 1.00 43.95 296 ASP A CA 1
ATOM 2349 C C . ASP A 1 318 ? 5.345 31.326 36.763 1.00 46.48 296 ASP A C 1
ATOM 2350 O O . ASP A 1 318 ? 6.548 31.557 36.879 1.00 48.00 296 ASP A O 1
ATOM 2355 N N . MET A 1 319 ? 4.432 31.804 37.602 1.00 47.99 297 MET A N 1
ATOM 2356 C CA . MET A 1 319 ? 4.790 32.717 38.685 1.00 50.10 297 MET A CA 1
ATOM 2357 C C . MET A 1 319 ? 5.680 32.088 39.757 1.00 47.87 297 MET A C 1
ATOM 2358 O O . MET A 1 319 ? 6.148 32.779 40.659 1.00 48.11 297 MET A O 1
ATOM 2363 N N . ASN A 1 320 ? 5.917 30.783 39.657 1.00 48.78 298 ASN A N 1
ATOM 2364 C CA . ASN A 1 320 ? 6.873 30.120 40.541 1.00 51.12 298 ASN A CA 1
ATOM 2365 C C . ASN A 1 320 ? 8.288 30.624 40.296 1.00 49.16 298 ASN A C 1
ATOM 2366 O O . ASN A 1 320 ? 9.101 30.690 41.218 1.00 48.67 298 ASN A O 1
ATOM 2371 N N . ILE A 1 321 ? 8.580 30.967 39.044 1.00 51.20 299 ILE A N 1
ATOM 2372 C CA . ILE A 1 321 ? 9.867 31.552 38.687 1.00 47.48 299 ILE A CA 1
ATOM 2373 C C . ILE A 1 321 ? 10.074 32.847 39.464 1.00 44.23 299 ILE A C 1
ATOM 2374 O O . ILE A 1 321 ? 11.167 33.123 39.960 1.00 47.61 299 ILE A O 1
ATOM 2379 N N . ILE A 1 322 ? 9.008 33.636 39.567 1.00 48.80 300 ILE A N 1
ATOM 2380 C CA . ILE A 1 322 ? 9.037 34.899 40.296 1.00 47.90 300 ILE A CA 1
ATOM 2381 C C . ILE A 1 322 ? 9.311 34.684 41.786 1.00 46.72 300 ILE A C 1
ATOM 2382 O O . ILE A 1 322 ? 10.125 35.396 42.386 1.00 44.64 300 ILE A O 1
ATOM 2387 N N . ASP A 1 323 ? 8.633 33.705 42.382 1.00 50.59 301 ASP A N 1
ATOM 2388 C CA . ASP A 1 323 ? 8.853 33.375 43.788 1.00 44.89 301 ASP A CA 1
ATOM 2389 C C . ASP A 1 323 ? 10.300 32.943 44.037 1.00 44.54 301 ASP A C 1
ATOM 2390 O O . ASP A 1 323 ? 10.901 33.309 45.046 1.00 46.74 301 ASP A O 1
ATOM 2395 N N . LYS A 1 324 ? 10.857 32.161 43.114 1.00 42.66 302 LYS A N 1
ATOM 2396 C CA . LYS A 1 324 ? 12.256 31.748 43.199 1.00 42.28 302 LYS A CA 1
ATOM 2397 C C . LYS A 1 324 ? 13.206 32.947 43.151 1.00 42.75 302 LYS A C 1
ATOM 2398 O O . LYS A 1 324 ? 14.259 32.943 43.788 1.00 43.90 302 LYS A O 1
ATOM 2404 N N . ILE A 1 325 ? 12.831 33.974 42.395 1.00 41.31 303 ILE A N 1
ATOM 2405 C CA . ILE A 1 325 ? 13.650 35.177 42.292 1.00 40.60 303 ILE A CA 1
ATOM 2406 C C . ILE A 1 325 ? 13.616 35.966 43.599 1.00 40.55 303 ILE A C 1
ATOM 2407 O O . ILE A 1 325 ? 14.630 36.525 44.016 1.00 39.20 303 ILE A O 1
ATOM 2412 N N . GLN A 1 326 ? 12.456 35.995 44.249 1.00 40.67 304 GLN A N 1
ATOM 2413 C CA . GLN A 1 326 ? 12.324 36.675 45.530 1.00 45.61 304 GLN A CA 1
ATOM 2414 C C . GLN A 1 326 ? 13.151 35.980 46.611 1.00 44.89 304 GLN A C 1
ATOM 2415 O O . GLN A 1 326 ? 13.804 36.642 47.410 1.00 45.85 304 GLN A O 1
ATOM 2421 N N . GLU A 1 327 ? 13.134 34.650 46.628 1.00 44.77 305 GLU A N 1
ATOM 2422 C CA . GLU A 1 327 ? 13.914 33.898 47.610 1.00 46.21 305 GLU A CA 1
ATOM 2423 C C . GLU A 1 327 ? 15.418 34.076 47.422 1.00 44.14 305 GLU A C 1
ATOM 2424 O O . GLU A 1 327 ? 16.179 33.972 48.382 1.00 42.40 305 GLU A O 1
ATOM 2430 N N . VAL A 1 328 ? 15.849 34.338 46.191 1.00 41.89 306 VAL A N 1
ATOM 2431 C CA . VAL A 1 328 ? 17.245 34.690 45.958 1.00 41.05 306 VAL A CA 1
ATOM 2432 C C . VAL A 1 328 ? 17.544 36.023 46.631 1.00 42.15 306 VAL A C 1
ATOM 2433 O O . VAL A 1 328 ? 18.516 36.152 47.379 1.00 41.53 306 VAL A O 1
ATOM 2437 N N . SER A 1 329 ? 16.693 37.009 46.360 1.00 43.07 307 SER A N 1
ATOM 2438 C CA . SER A 1 329 ? 16.848 38.354 46.906 1.00 47.44 307 SER A CA 1
ATOM 2439 C C . SER A 1 329 ? 16.859 38.353 48.429 1.00 47.66 307 SER A C 1
ATOM 2440 O O . SER A 1 329 ? 17.098 39.386 49.051 1.00 53.39 307 SER A O 1
ATOM 2443 N N . ASN A 1 330 ? 16.597 37.194 49.026 1.00 49.97 308 ASN A N 1
ATOM 2444 C CA . ASN A 1 330 ? 16.501 37.092 50.475 1.00 51.55 308 ASN A CA 1
ATOM 2445 C C . ASN A 1 330 ? 17.663 36.341 51.121 1.00 54.68 308 ASN A C 1
ATOM 2446 O O . ASN A 1 330 ? 18.154 36.743 52.176 1.00 58.82 308 ASN A O 1
ATOM 2451 N N . ASN A 1 331 ? 18.105 35.255 50.490 1.00 51.48 309 ASN A N 1
ATOM 2452 C CA . ASN A 1 331 ? 19.144 34.409 51.076 1.00 48.47 309 ASN A CA 1
ATOM 2453 C C . ASN A 1 331 ? 20.465 34.331 50.307 1.00 50.59 309 ASN A C 1
ATOM 2454 O O . ASN A 1 331 ? 21.320 33.495 50.607 1.00 49.93 309 ASN A O 1
ATOM 2459 N N . SER A 1 332 ? 20.627 35.203 49.318 1.00 46.28 310 SER A N 1
ATOM 2460 C CA . SER A 1 332 ? 21.912 35.370 48.652 1.00 38.52 310 SER A CA 1
ATOM 2461 C C . SER A 1 332 ? 22.391 36.794 48.865 1.00 33.32 310 SER A C 1
ATOM 2462 O O . SER A 1 332 ? 21.627 37.654 49.300 1.00 38.65 310 SER A O 1
ATOM 2465 N N . ALA A 1 333 ? 23.654 37.051 48.550 1.00 36.81 311 ALA A N 1
ATOM 2466 C CA . ALA A 1 333 ? 24.197 38.393 48.705 1.00 37.54 311 ALA A CA 1
ATOM 2467 C C . ALA A 1 333 ? 25.230 38.705 47.634 1.00 27.08 311 ALA A C 1
ATOM 2468 O O . ALA A 1 333 ? 25.892 37.808 47.121 1.00 30.98 311 ALA A O 1
ATOM 2470 N N . GLY A 1 334 ? 25.362 39.986 47.305 1.00 24.06 312 GLY A N 1
ATOM 2471 C CA . GLY A 1 334 ? 26.387 40.442 46.387 1.00 27.79 312 GLY A CA 1
ATOM 2472 C C . GLY A 1 334 ? 26.364 39.734 45.047 1.00 27.19 312 GLY A C 1
ATOM 2473 O O . GLY A 1 334 ? 25.305 39.565 44.444 1.00 30.03 312 GLY A O 1
ATOM 2474 N N . GLN A 1 335 ? 27.539 39.309 44.594 1.00 25.87 313 GLN A N 1
ATOM 2475 C CA . GLN A 1 335 ? 27.699 38.713 43.271 1.00 25.02 313 GLN A CA 1
ATOM 2476 C C . GLN A 1 335 ? 26.925 37.404 43.096 1.00 29.42 313 GLN A C 1
ATOM 2477 O O . GLN A 1 335 ? 26.416 37.121 42.013 1.00 27.87 313 GLN A O 1
ATOM 2483 N N . ASP A 1 336 ? 26.852 36.599 44.154 1.00 32.02 314 ASP A N 1
ATOM 2484 C CA . ASP A 1 336 ? 26.098 35.351 44.100 1.00 30.26 314 ASP A CA 1
ATOM 2485 C C . ASP A 1 336 ? 24.640 35.622 43.749 1.00 27.07 314 ASP A C 1
ATOM 2486 O O . ASP A 1 336 ? 24.016 34.862 43.013 1.00 29.11 314 ASP A O 1
ATOM 2491 N N . LYS A 1 337 ? 24.108 36.713 44.288 1.00 25.65 315 LYS A N 1
ATOM 2492 C CA . LYS A 1 337 ? 22.754 37.149 43.984 1.00 26.06 315 LYS A CA 1
ATOM 2493 C C . LYS A 1 337 ? 22.594 37.506 42.499 1.00 28.73 315 LYS A C 1
ATOM 2494 O O . LYS A 1 337 ? 21.628 37.090 41.849 1.00 24.13 315 LYS A O 1
ATOM 2500 N N . ILE A 1 338 ? 23.545 38.270 41.966 1.00 26.03 316 ILE A N 1
ATOM 2501 C CA . ILE A 1 338 ? 23.515 38.681 40.559 1.00 25.89 316 ILE A CA 1
ATOM 2502 C C . ILE A 1 338 ? 23.509 37.465 39.630 1.00 28.54 316 ILE A C 1
ATOM 2503 O O . ILE A 1 338 ? 22.757 37.412 38.650 1.00 24.04 316 ILE A O 1
ATOM 2508 N N . ILE A 1 339 ? 24.357 36.496 39.954 1.00 26.96 317 ILE A N 1
ATOM 2509 C CA . ILE A 1 339 ? 24.469 35.251 39.204 1.00 30.70 317 ILE A CA 1
ATOM 2510 C C . ILE A 1 339 ? 23.197 34.399 39.275 1.00 30.55 317 ILE A C 1
ATOM 2511 O O . ILE A 1 339 ? 22.700 33.930 38.251 1.00 31.03 317 ILE A O 1
ATOM 2516 N N . ALA A 1 340 ? 22.680 34.195 40.485 1.00 33.41 318 ALA A N 1
ATOM 2517 C CA . ALA A 1 340 ? 21.458 33.416 40.672 1.00 32.66 318 ALA A CA 1
ATOM 2518 C C . ALA A 1 340 ? 20.297 34.042 39.906 1.00 32.93 318 ALA A C 1
ATOM 2519 O O . ALA A 1 340 ? 19.508 33.340 39.275 1.00 33.86 318 ALA A O 1
ATOM 2521 N N . TRP A 1 341 ? 20.198 35.367 39.971 1.00 29.82 319 TRP A N 1
ATOM 2522 C CA . TRP A 1 341 ? 19.203 36.103 39.199 1.00 30.03 319 TRP A CA 1
ATOM 2523 C C . TRP A 1 341 ? 19.367 35.856 37.704 1.00 25.44 319 TRP A C 1
ATOM 2524 O O . TRP A 1 341 ? 18.393 35.625 36.996 1.00 30.92 319 TRP A O 1
ATOM 2535 N N . ASN A 1 342 ? 20.602 35.927 37.225 1.00 27.07 320 ASN A N 1
ATOM 2536 C CA . ASN A 1 342 ? 20.868 35.746 35.805 1.00 30.89 320 ASN A CA 1
ATOM 2537 C C . ASN A 1 342 ? 20.349 34.383 35.358 1.00 33.63 320 ASN A C 1
ATOM 2538 O O . ASN A 1 342 ? 19.689 34.262 34.330 1.00 32.36 320 ASN A O 1
ATOM 2543 N N . THR A 1 343 ? 20.637 33.363 36.159 1.00 33.16 321 THR A N 1
ATOM 2544 C CA . THR A 1 343 ? 20.168 32.008 35.898 1.00 31.76 321 THR A CA 1
ATOM 2545 C C . THR A 1 343 ? 18.642 31.930 35.841 1.00 33.74 321 THR A C 1
ATOM 2546 O O . THR A 1 343 ? 18.075 31.326 34.930 1.00 32.16 321 THR A O 1
ATOM 2550 N N . LEU A 1 344 ? 17.980 32.549 36.812 1.00 30.57 322 LEU A N 1
ATOM 2551 C CA . LEU A 1 344 ? 16.522 32.530 36.863 1.00 35.41 322 LEU A CA 1
ATOM 2552 C C . LEU A 1 344 ? 15.869 33.365 35.758 1.00 33.19 322 LEU A C 1
ATOM 2553 O O . LEU A 1 344 ? 14.775 33.044 35.299 1.00 29.30 322 LEU A O 1
ATOM 2558 N N . LEU A 1 345 ? 16.537 34.431 35.331 1.00 30.75 323 LEU A N 1
ATOM 2559 C CA . LEU A 1 345 ? 16.014 35.251 34.241 1.00 32.71 323 LEU A CA 1
ATOM 2560 C C . LEU A 1 345 ? 16.009 34.468 32.934 1.00 33.07 323 LEU A C 1
ATOM 2561 O O . LEU A 1 345 ? 15.254 34.781 32.018 1.00 31.46 323 LEU A O 1
ATOM 2566 N N . THR A 1 346 ? 16.853 33.445 32.856 1.00 34.10 324 THR A N 1
ATOM 2567 C CA . THR A 1 346 ? 16.903 32.595 31.672 1.00 35.06 324 THR A CA 1
ATOM 2568 C C . THR A 1 346 ? 15.646 31.732 31.562 1.00 36.48 324 THR A C 1
ATOM 2569 O O . THR A 1 346 ? 15.077 31.587 30.479 1.00 39.84 324 THR A O 1
ATOM 2573 N N . GLN A 1 347 ? 15.215 31.163 32.683 1.00 30.91 325 GLN A N 1
ATOM 2574 C CA . GLN A 1 347 ? 13.966 30.413 32.718 1.00 38.68 325 GLN A CA 1
ATOM 2575 C C . GLN A 1 347 ? 12.799 31.329 32.381 1.00 35.17 325 GLN A C 1
ATOM 2576 O O . GLN A 1 347 ? 11.920 30.969 31.599 1.00 34.56 325 GLN A O 1
ATOM 2582 N N . LEU A 1 348 ? 12.797 32.514 32.985 1.00 30.98 326 LEU A N 1
ATOM 2583 C CA . LEU A 1 348 ? 11.746 33.495 32.754 1.00 35.02 326 LEU A CA 1
ATOM 2584 C C . LEU A 1 348 ? 11.694 33.886 31.283 1.00 32.65 326 LEU A C 1
ATOM 2585 O O . LEU A 1 348 ? 10.620 34.022 30.704 1.00 35.13 326 LEU A O 1
ATOM 2590 N N . TYR A 1 349 ? 12.867 34.061 30.685 1.00 31.00 327 TYR A N 1
ATOM 2591 C CA . TYR A 1 349 ? 12.971 34.418 29.280 1.00 32.53 327 TYR A CA 1
ATOM 2592 C C . TYR A 1 349 ? 12.268 33.361 28.432 1.00 34.52 327 TYR A C 1
ATOM 2593 O O . TYR A 1 349 ? 11.454 33.678 27.567 1.00 30.82 327 TYR A O 1
ATOM 2602 N N . THR A 1 350 ? 12.587 32.100 28.701 1.00 35.54 328 THR A N 1
ATOM 2603 C CA . THR A 1 350 ? 11.974 30.973 28.012 1.00 36.82 328 THR A CA 1
ATOM 2604 C C . THR A 1 350 ? 10.465 30.966 28.211 1.00 34.24 328 THR A C 1
ATOM 2605 O O . THR A 1 350 ? 9.697 30.764 27.268 1.00 34.44 328 THR A O 1
ATOM 2609 N N . ASN A 1 351 ? 10.047 31.188 29.450 1.00 33.36 329 ASN A N 1
ATOM 2610 C CA . ASN A 1 351 ? 8.634 31.174 29.785 1.00 33.99 329 ASN A CA 1
ATOM 2611 C C . ASN A 1 351 ? 7.862 32.263 29.046 1.00 33.57 329 ASN A C 1
ATOM 2612 O O . ASN A 1 351 ? 6.769 32.021 28.535 1.00 32.04 329 ASN A O 1
ATOM 2617 N N . ILE A 1 352 ? 8.437 33.460 28.985 1.00 32.13 330 ILE A N 1
ATOM 2618 C CA . ILE A 1 352 ? 7.783 34.577 28.311 1.00 31.90 330 ILE A CA 1
ATOM 2619 C C . ILE A 1 352 ? 7.639 34.298 26.819 1.00 29.56 330 ILE A C 1
ATOM 2620 O O . ILE A 1 352 ? 6.598 34.565 26.229 1.00 30.69 330 ILE A O 1
ATOM 2625 N N . ASN A 1 353 ? 8.689 33.755 26.217 1.00 29.50 331 ASN A N 1
ATOM 2626 C CA . ASN A 1 353 ? 8.637 33.357 24.821 1.00 32.78 331 ASN A CA 1
ATOM 2627 C C . ASN A 1 353 ? 7.531 32.350 24.566 1.00 34.68 331 ASN A C 1
ATOM 2628 O O . ASN A 1 353 ? 6.721 32.516 23.654 1.00 35.72 331 ASN A O 1
ATOM 2633 N N . LYS A 1 354 ? 7.510 31.297 25.373 1.00 33.27 332 LYS A N 1
ATOM 2634 C CA . LYS A 1 354 ? 6.500 30.261 25.241 1.00 35.75 332 LYS A CA 1
ATOM 2635 C C . LYS A 1 354 ? 5.107 30.875 25.280 1.00 38.60 332 LYS A C 1
ATOM 2636 O O . LYS A 1 354 ? 4.265 30.580 24.432 1.00 38.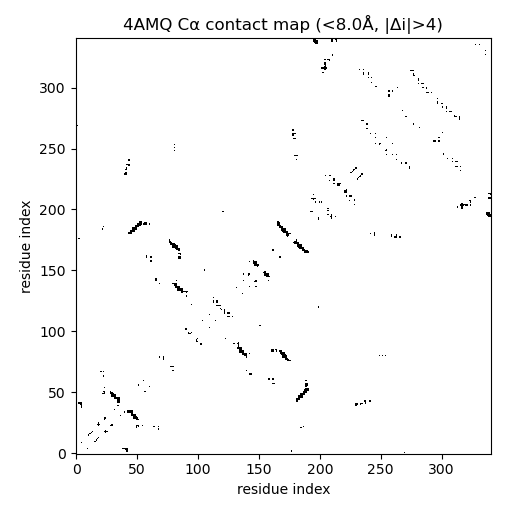90 332 LYS A O 1
ATOM 2642 N N . SER A 1 355 ? 4.874 31.740 26.263 1.00 33.25 333 SER A N 1
ATOM 2643 C CA . SER A 1 355 ? 3.560 32.343 26.452 1.00 32.70 333 SER A CA 1
ATOM 2644 C C . SER A 1 355 ? 3.129 33.228 25.281 1.00 35.24 333 SER A C 1
ATOM 2645 O O . SER A 1 355 ? 2.021 33.086 24.768 1.00 36.60 333 SER A O 1
ATOM 2648 N N . VAL A 1 356 ? 3.999 34.141 24.859 1.00 30.23 334 VAL A N 1
ATOM 2649 C CA . VAL A 1 356 ? 3.633 35.083 23.808 1.00 30.24 334 VAL A CA 1
ATOM 2650 C C . VAL A 1 356 ? 3.421 34.372 22.470 1.00 31.72 334 VAL A C 1
ATOM 2651 O O . VAL A 1 356 ? 2.538 34.734 21.697 1.00 33.36 334 VAL A O 1
ATOM 2655 N N . ASN A 1 357 ? 4.231 33.353 22.210 1.00 33.56 335 ASN A N 1
ATOM 2656 C CA . ASN A 1 357 ? 4.081 32.546 21.006 1.00 36.92 335 ASN A CA 1
ATOM 2657 C C . ASN A 1 357 ? 2.741 31.817 20.972 1.00 39.08 335 ASN A C 1
ATOM 2658 O O . ASN A 1 357 ? 2.098 31.729 19.925 1.00 40.76 335 ASN A O 1
ATOM 2663 N N . LYS A 1 358 ? 2.326 31.303 22.126 1.00 36.64 336 LYS A N 1
ATOM 2664 C CA . LYS A 1 358 ? 1.055 30.597 22.245 1.00 40.34 336 LYS A CA 1
ATOM 2665 C C . LYS A 1 358 ? -0.119 31.529 21.969 1.00 40.39 336 LYS A C 1
ATOM 2666 O O . LYS A 1 358 ? -1.030 31.187 21.217 1.00 45.57 336 LYS A O 1
ATOM 2672 N N . GLN A 1 359 ? -0.092 32.706 22.584 1.00 37.26 337 GLN A N 1
ATOM 2673 C CA . GLN A 1 359 ? -1.163 33.681 22.422 1.00 34.69 337 GLN A CA 1
ATOM 2674 C C . GLN A 1 359 ? -1.139 34.326 21.041 1.00 38.70 337 GLN A C 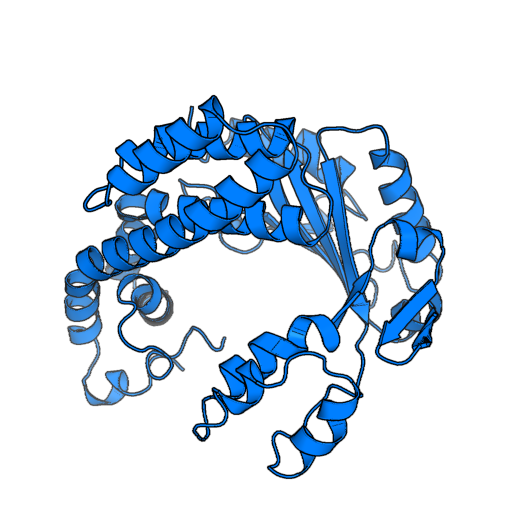1
ATOM 2675 O O . GLN A 1 359 ? -2.064 35.051 20.672 1.00 37.10 337 GLN A O 1
ATOM 2681 N N . SER A 1 360 ? -0.077 34.066 20.283 1.00 36.33 338 SER A N 1
ATOM 2682 C CA . SER A 1 360 ? 0.106 34.706 18.982 1.00 40.06 338 SER A CA 1
ATOM 2683 C C . SER A 1 360 ? -0.280 33.805 17.810 1.00 41.67 338 SER A C 1
ATOM 2684 O O . SER A 1 360 ? -0.516 34.289 16.706 1.00 39.32 338 SER A O 1
ATOM 2687 N N . LYS A 1 361 ? -0.345 32.500 18.057 1.00 42.74 339 LYS A N 1
ATOM 2688 C CA . LYS A 1 361 ? -0.533 31.519 16.991 1.00 41.90 339 LYS A CA 1
ATOM 2689 C C . LYS A 1 361 ? -1.737 31.805 16.105 1.00 46.49 339 LYS A C 1
ATOM 2690 O O . LYS A 1 361 ? -1.674 31.622 14.889 1.00 45.73 339 LYS A O 1
ATOM 2696 N N . LYS A 1 362 ? -2.828 32.254 16.718 1.00 44.08 340 LYS A N 1
ATOM 2697 C CA . LYS A 1 362 ? -4.069 32.503 15.995 1.00 45.04 340 LYS A CA 1
ATOM 2698 C C . LYS A 1 362 ? -3.981 33.734 15.104 1.00 47.84 340 LYS A C 1
ATOM 2699 O O . LYS A 1 362 ? -4.541 33.755 14.006 1.00 47.79 340 LYS A O 1
ATOM 2705 N N . TYR A 1 363 ? -3.285 34.764 15.577 1.00 47.15 341 TYR A N 1
ATOM 2706 C CA . TYR A 1 363 ? -3.097 35.958 14.766 1.00 39.61 341 TYR A CA 1
ATOM 2707 C C . TYR A 1 363 ? -2.179 35.661 13.592 1.00 40.33 341 TYR A C 1
ATOM 2708 O O . TYR A 1 363 ? -2.306 36.260 12.525 1.00 45.92 341 TYR A O 1
ATOM 2717 N N . PHE A 1 364 ? -1.252 34.733 13.792 1.00 37.02 342 PHE A N 1
ATOM 2718 C CA . PHE A 1 364 ? -0.409 34.286 12.701 1.00 42.09 342 PHE A CA 1
ATOM 2719 C C . PHE A 1 364 ? -1.250 33.560 11.657 1.00 46.82 342 PHE A C 1
ATOM 2720 O O . PHE A 1 364 ? -1.298 33.967 10.496 1.00 42.39 342 PHE A O 1
ATOM 2728 N N . THR A 1 365 ? -1.913 32.486 12.080 1.00 42.49 343 THR A N 1
ATOM 2729 C CA . THR A 1 365 ? -2.726 31.678 11.175 1.00 50.69 343 THR A CA 1
ATOM 2730 C C . THR A 1 365 ? -3.745 32.529 10.422 1.00 48.73 343 THR A C 1
ATOM 2731 O O . THR A 1 365 ? -4.010 32.295 9.244 1.00 51.10 343 THR A O 1
ATOM 2735 N N . ARG A 1 366 ? -4.305 33.520 11.106 1.00 45.56 344 ARG A N 1
ATOM 2736 C CA . ARG A 1 366 ? -5.280 34.421 10.501 1.00 44.28 344 ARG A CA 1
ATOM 2737 C C . ARG A 1 366 ? -4.698 35.217 9.337 1.00 50.03 344 ARG A C 1
ATOM 2738 O O . ARG A 1 366 ? -5.287 35.277 8.258 1.00 50.69 344 ARG A O 1
ATOM 2746 N N . TYR A 1 367 ? -3.542 35.836 9.560 1.00 45.05 345 TYR A N 1
ATOM 2747 C CA . TYR A 1 367 ? -2.939 36.692 8.545 1.00 47.03 345 TYR A CA 1
ATOM 2748 C C . TYR A 1 367 ? -2.168 35.912 7.480 1.00 48.47 345 TYR A C 1
ATOM 2749 O O . TYR A 1 367 ? -2.060 36.355 6.335 1.00 46.90 345 TYR A O 1
ATOM 2758 N N . ILE A 1 368 ? -1.645 34.747 7.850 1.00 42.54 346 ILE A N 1
ATOM 2759 C CA . ILE A 1 368 ? -0.964 33.900 6.879 1.00 46.00 346 ILE A CA 1
ATOM 2760 C C . ILE A 1 368 ? -1.973 33.340 5.874 1.00 51.94 346 ILE A C 1
ATOM 2761 O O . ILE A 1 368 ? -1.634 33.078 4.720 1.00 50.07 346 ILE A O 1
ATOM 2766 N N . ASN A 1 369 ? -3.216 33.173 6.318 1.00 51.64 347 ASN A N 1
ATOM 2767 C CA . ASN A 1 369 ? -4.285 32.692 5.449 1.00 54.11 347 ASN A CA 1
ATOM 2768 C C . ASN A 1 369 ? -4.800 33.782 4.521 1.00 55.61 347 ASN A C 1
ATOM 2769 O O . ASN A 1 369 ? -5.579 33.514 3.608 1.00 55.16 347 ASN A O 1
ATOM 2774 N N . ILE A 1 370 ? -4.370 35.014 4.769 1.00 49.89 348 ILE A N 1
ATOM 2775 C CA . ILE A 1 370 ? -4.710 36.126 3.894 1.00 49.44 348 ILE A CA 1
ATOM 2776 C C . ILE A 1 370 ? -3.776 36.132 2.688 1.00 50.35 348 ILE A C 1
ATOM 2777 O O . ILE A 1 370 ? -4.108 36.660 1.627 1.00 51.45 348 ILE A O 1
ATOM 2782 N N . ILE A 1 371 ? -2.608 35.525 2.866 1.00 50.55 349 ILE A N 1
ATOM 2783 C CA . ILE A 1 371 ? -1.637 35.362 1.790 1.00 51.64 349 ILE A CA 1
ATOM 2784 C C . ILE A 1 371 ? -1.950 34.101 0.987 1.00 57.37 349 ILE A C 1
ATOM 2785 O O . ILE A 1 371 ? -2.375 33.096 1.553 1.00 57.76 349 ILE A O 1
ATOM 2790 N N . PRO A 1 372 ? -1.768 34.160 -0.344 1.00 60.55 350 PRO A N 1
ATOM 2791 C CA . PRO A 1 372 ? -2.005 32.993 -1.209 1.00 58.70 350 PRO A CA 1
ATOM 2792 C C . PRO A 1 372 ? -1.011 31.854 -0.956 1.00 63.92 350 PRO A C 1
ATOM 2793 O O . PRO A 1 372 ? 0.195 32.104 -0.935 1.00 65.55 350 PRO A O 1
ATOM 2797 N N . LYS A 1 373 ? -1.513 30.630 -0.790 1.00 59.30 351 LYS A N 1
ATOM 2798 C CA . LYS A 1 373 ? -0.681 29.466 -0.470 1.00 63.95 351 LYS A CA 1
ATOM 2799 C C . LYS A 1 373 ? 0.609 29.373 -1.292 1.00 67.67 351 LYS A C 1
ATOM 2800 O O . LYS A 1 373 ? 1.653 28.951 -0.780 1.00 64.09 351 LYS A O 1
ATOM 2806 N N . GLU A 1 374 ? 0.532 29.768 -2.561 1.00 66.54 352 GLU A N 1
ATOM 2807 C CA . GLU A 1 374 ? 1.687 29.722 -3.448 1.00 68.39 352 GLU A CA 1
ATOM 2808 C C . GLU A 1 374 ? 2.772 30.686 -2.981 1.00 67.44 352 GLU A C 1
ATOM 2809 O O . GLU A 1 374 ? 3.963 30.383 -3.058 1.00 70.65 352 GLU A O 1
ATOM 2815 N N . ASP A 1 375 ? 2.351 31.850 -2.497 1.00 65.38 353 ASP A N 1
ATOM 2816 C CA . ASP A 1 375 ? 3.281 32.875 -2.044 1.00 66.55 353 ASP A CA 1
ATOM 2817 C C . ASP A 1 375 ? 3.659 32.682 -0.580 1.00 66.20 353 ASP A C 1
ATOM 2818 O O . ASP A 1 375 ? 4.720 33.122 -0.142 1.00 66.54 353 ASP A O 1
ATOM 2823 N N . ARG A 1 376 ? 2.781 32.033 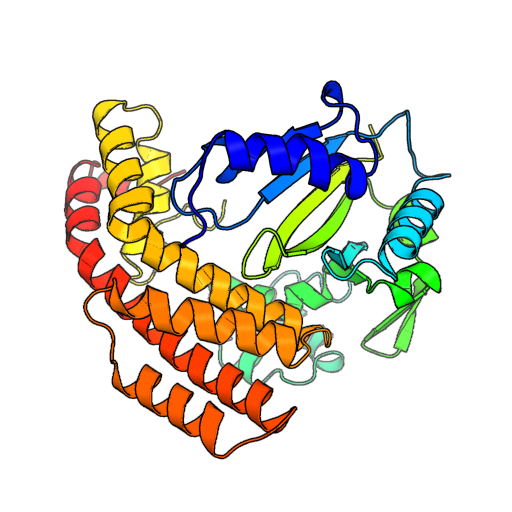0.178 1.00 61.45 354 ARG A N 1
ATOM 2824 C CA . ARG A 1 376 ? 2.977 31.911 1.618 1.00 64.54 354 ARG A CA 1
ATOM 2825 C C . ARG A 1 376 ? 4.139 30.980 1.954 1.00 64.32 354 ARG A C 1
ATOM 2826 O O . ARG A 1 376 ? 4.599 30.930 3.096 1.00 63.53 354 ARG A O 1
ATOM 2834 N N . LYS A 1 377 ? 4.625 30.270 0.938 1.00 68.08 355 LYS A N 1
ATOM 2835 C CA . LYS A 1 377 ? 5.775 29.381 1.082 1.00 70.74 355 LYS A CA 1
ATOM 2836 C C . LYS A 1 377 ? 7.061 30.138 1.418 1.00 68.22 355 LYS A C 1
ATOM 2837 O O . LYS A 1 377 ? 7.762 29.798 2.373 1.00 65.18 355 LYS A O 1
ATOM 2843 N N . LEU A 1 378 ? 7.369 31.160 0.626 1.00 70.37 356 LEU A N 1
ATOM 2844 C CA . LEU A 1 378 ? 8.622 31.892 0.784 1.00 67.69 356 LEU A CA 1
ATOM 2845 C C . LEU A 1 378 ? 8.428 33.347 1.206 1.00 63.62 356 LEU A C 1
ATOM 2846 O O . LEU A 1 378 ? 9.089 34.251 0.673 1.00 62.29 356 LEU A O 1
ATOM 2851 N N . CYS A 1 379 ? 7.534 33.572 2.166 1.00 66.80 357 CYS A N 1
ATOM 2852 C CA . CYS A 1 379 ? 7.377 34.906 2.735 1.00 63.99 357 CYS A CA 1
ATOM 2853 C C . CYS A 1 379 ? 8.617 35.280 3.530 1.00 57.74 357 CYS A C 1
ATOM 2854 O O . CYS A 1 379 ? 9.109 34.481 4.315 1.00 60.42 357 CYS A O 1
ATOM 2857 N N . CYS A 1 380 ? 9.113 36.498 3.330 1.00 62.03 358 CYS A N 1
ATOM 2858 C CA . CYS A 1 380 ? 8.498 37.430 2.392 1.00 67.24 358 CYS A CA 1
ATOM 2859 C C . CYS A 1 380 ? 9.534 38.239 1.616 1.00 63.01 358 CYS A C 1
ATOM 2860 O O . CYS A 1 380 ? 9.755 39.412 1.911 1.00 64.64 358 CYS A O 1
ATOM 2863 N N . LEU A 1 381 ? 10.147 37.612 0.615 1.00 68.72 359 LEU A N 1
ATOM 2864 C CA . LEU A 1 381 ? 11.121 38.283 -0.243 1.00 63.50 359 LEU A CA 1
ATOM 2865 C C . LEU A 1 381 ? 11.198 37.607 -1.608 1.00 68.61 359 LEU A C 1
ATOM 2866 O O . LEU A 1 381 ? 10.249 37.653 -2.391 1.00 68.66 359 LEU A O 1
#

Foldseek 3Di:
DADFFDVVLVCCCLPPPQVLQALDSPPVQKDWDDPVVVRFGRDAATEMEGECPPVFALPCSLVSVLVSQVVCPPPPFKDFLWKWFAFDCLLVAPPDPVRVVSCVVQDDDCVQVVVQVPDVPSCVSVCVPCVCQGIDTAGSVCSVVQWDAHGPRDIDGNSVRRVVDQWMWTWMWGCSDLATHTYIYIYGRDPDPLLWLVPDDQLLLSPLVNLLVQCVVPVVVNVVSSCVNRPVCVLLVNLLSLLVVLVVCVVSPNDFPSNLVSSLVVNLVSVVVDPQAPCVLVVQLVVLVPPPDTPVNSVSNNVSSVVRSVRSSVRSSVVRNVVRVVSLVVDDPVQSNTGDD

Secondary structure (DSSP, 8-state):
------HHHHHHIIIIIHHHH-SS--GGGEEEEHHHHTT-SS--EEEEEEE-TTTS-TTTHHHHHHHHHHHHTT-TTEEEEEEEEEE-GGG-----HHHHHHHHTT-S--HHHHTS-----THHHHHHHHHHHHEEEE-HHHHHHTEEEPGGG-EEEHHHHHHT-SEEEEEEEEE-SSSEEEEEEEEE-----TT-GGG-SS-TTTTHHHHHHHTTT-HHHHHHHHHIIIIISHHHHHHHHHHHHHHHHHHHT---HHHHHHHHHHHHHHHTTSSS--HHHHHHHHHHHHH--HHHHHHHHHHHHHHHHHHHHHHHHHHHHHHHHHHHTTS-HHHHTTTT-

Sequence (341 aa):
RMLIFTYKLERYIKNKILPKILVVPDRDKYQIKGSFRRRIPYITDIDIVNNVHPEYDDTNIYQRIVDLINSFTNDNQIKLIYVICGTDDRFLLTEYSDEEIEKIKILLNPTELVELNNVNKKVFYINEIIWDLYKLRWTSSEVLAGKKILRGGIEVSFQDVVKNNSILLLQYFVKIEYYPIGFDIAVRYKPFYQLKLANYSKEYYFMLFPLRFYFKNDPTISKQLEYIIETKFGLYKQLLVRIDSYRTIYESGNLDLDTAKSIIISIIKDIRKLNGIDMNIIDKIQEVSNNSAGQDKIIAWNTLLTQLYTNINKSVNKQSKKYFTRYINIIPKEDRKLCCL

B-factor: mean 46.7, std 17.69, range [18.61, 106.91]

Solvent-accessible surface area: 18145 Å² total; per-residue (Å²): 172,46,8,58,26,67,154,176,14,11,128,80,0,36,66,125,1,1,62,92,0,0,1,0,57,69,116,120,71,14,98,16,68,25,18,6,127,108,101,4,42,39,3,12,37,0,48,2,32,0,59,0,69,104,87,47,44,15,120,59,0,55,102,52,0,20,64,4,10,84,70,13,102,151,35,136,47,3,96,10,6,18,0,25,3,4,50,11,91,86,3,101,24,64,81,129,110,93,49,21,94,130,1,85,157,19,22,140,72,38,75,72,1,81,127,15,82,117,126,153,113,56,46,85,111,8,59,106,40,6,134,71,33,47,58,9,76,0,46,32,79,45,0,75,67,15,128,28,113,23,84,73,47,76,131,33,43,1,80,84,10,0,122,119,42,54,83,1,45,0,42,1,28,0,90,13,87,108,12,12,4,9,0,44,0,20,0,112,0,46,139,191,37,92,38,74,18,70,39,31,85,143,62,32,0,59,12,0,49,0,0,38,77,86,16,109,132,55,81,88,22,19,137,80,0,52,128,9,0,4,60,93,2,0,12,11,22,0,0,6,44,8,0,52,10,0,53,47,7,56,133,26,64,61,17,72,61,95,32,0,90,29,4,6,107,12,0,28,78,4,1,158,97,13,99,68,21,62,68,98,15,5,86,90,1,88,110,21,35,90,140,39,76,31,98,98,23,4,75,28,4,28,80,15,0,62,65,0,52,77,25,0,28,134,8,0,19,160,51,0,97,112,30,21,50,120,6,15,102,87,2,64,144,142,65,54,143,124,3,12,141

Organism: Acanthamoeba polyphaga mimivirus (NCBI:txid212035)